Protein AF-A0A7T5UWH1-F1 (afdb_monomer_lite)

Sequence (206 aa):
MSKKQLITIITILVIAIIGLAVVFYLNTFKVVRFDIRHDDITIDVYSGSTNNNQKIGSLDASGELKLQAGDYTVVPSGDKYNNAPISFTVKNTDTTITINPEYSQAYRDAILKAEMDAINKVISDTYPSVINGFDINPGYVYENATWYATTLKQDIGHPTEVSDVYRTVLKKEDGKWVIKAKPALVLSSKDYPQIPVDILRDINRK

Secondary structure (DSSP, 8-state):
--HHHHHHHHHHHHHHHHHHHHHHHHTTEEEEEEEES-TT-EEEEEESSSTTPPEEEEESSSEEEEEESEEEEEEEE-TTB----EEEEE-SS-EEEEE-PPBPHHHHHHHHHHHHHHHHHHHHHH-GGGTTTEEE---EEETTTTEEEEEEEE--SSTTS---EEEEEEEEETTEEEEEEEEESS--TTT-TTS-HHHHHHHTT-

pLDDT: mean 90.79, std 8.74, range [51.91, 98.25]

Structure (mmCIF, N/CA/C/O backbone):
data_AF-A0A7T5UWH1-F1
#
_entry.id   AF-A0A7T5UWH1-F1
#
loop_
_atom_site.group_PDB
_atom_site.id
_atom_site.type_symbol
_atom_site.label_atom_id
_atom_site.label_alt_id
_atom_site.label_comp_id
_atom_site.label_asym_id
_atom_site.label_entity_id
_atom_site.label_seq_id
_atom_site.pdbx_PDB_ins_code
_atom_site.Cartn_x
_atom_site.Cartn_y
_atom_site.Cartn_z
_atom_site.occupancy
_atom_site.B_iso_or_equiv
_atom_site.auth_seq_id
_atom_site.auth_comp_id
_atom_site.auth_asym_id
_atom_site.auth_atom_id
_atom_site.pdbx_PDB_model_num
ATOM 1 N N . MET A 1 1 ? -51.656 11.114 51.635 1.00 64.50 1 MET A N 1
ATOM 2 C CA . MET A 1 1 ? -50.541 10.249 51.191 1.00 64.50 1 MET A CA 1
ATOM 3 C C . MET A 1 1 ? -49.648 9.959 52.389 1.00 64.50 1 MET A C 1
ATOM 5 O O . MET A 1 1 ? -49.279 10.896 53.087 1.00 64.50 1 MET A O 1
ATOM 9 N N . SER A 1 2 ? -49.388 8.690 52.707 1.00 88.62 2 SER A N 1
ATOM 10 C CA . SER A 1 2 ? -48.623 8.331 53.911 1.00 88.62 2 SER A CA 1
ATOM 11 C C . SER A 1 2 ? -47.114 8.484 53.684 1.00 88.62 2 SER A C 1
ATOM 13 O O . SER A 1 2 ? -46.635 8.343 52.560 1.00 88.62 2 SER A O 1
ATOM 15 N N . LYS A 1 3 ? -46.336 8.721 54.752 1.00 82.50 3 LYS A N 1
ATOM 16 C CA . LYS A 1 3 ? -44.861 8.777 54.669 1.00 82.50 3 LYS A CA 1
ATOM 17 C C . LYS A 1 3 ? -44.270 7.527 53.999 1.00 82.50 3 LYS A C 1
ATOM 19 O O . LYS A 1 3 ? -43.310 7.635 53.250 1.00 82.50 3 LYS A O 1
ATOM 24 N N . LYS A 1 4 ? -44.888 6.357 54.208 1.00 83.62 4 LYS A N 1
ATOM 25 C CA . LYS A 1 4 ? -44.494 5.096 53.563 1.00 83.62 4 LYS A CA 1
ATOM 26 C C . LYS A 1 4 ? -44.725 5.128 52.047 1.00 83.62 4 LYS A C 1
ATOM 28 O O . LYS A 1 4 ? -43.823 4.773 51.305 1.00 83.62 4 LYS A O 1
ATOM 33 N N . GLN A 1 5 ? -45.878 5.627 51.590 1.00 84.06 5 GLN A N 1
ATOM 34 C CA . GLN A 1 5 ? -46.173 5.791 50.157 1.00 84.06 5 GLN A CA 1
ATOM 35 C C . GLN A 1 5 ? -45.217 6.782 49.476 1.00 84.06 5 GLN A C 1
ATOM 37 O O . GLN A 1 5 ? -44.789 6.539 48.352 1.00 84.06 5 GLN A O 1
ATOM 42 N N . LEU A 1 6 ? -44.850 7.871 50.162 1.00 88.25 6 LEU A N 1
ATOM 43 C CA . LEU A 1 6 ? -43.879 8.849 49.659 1.00 88.25 6 LEU A CA 1
ATOM 44 C C . LEU A 1 6 ? -42.490 8.223 49.467 1.00 88.25 6 LEU A C 1
ATOM 46 O O . LEU A 1 6 ? -41.891 8.395 48.411 1.00 88.25 6 LEU A O 1
ATOM 50 N N . ILE A 1 7 ? -42.007 7.458 50.452 1.00 90.06 7 ILE A N 1
ATOM 51 C CA . ILE A 1 7 ? -40.708 6.773 50.371 1.00 90.06 7 ILE A CA 1
ATOM 52 C C . ILE A 1 7 ? -40.703 5.766 49.217 1.00 90.06 7 ILE A C 1
ATOM 54 O O . ILE A 1 7 ? -39.784 5.791 48.406 1.00 90.06 7 ILE A O 1
ATOM 58 N N . THR A 1 8 ? -41.747 4.940 49.084 1.00 91.06 8 THR A N 1
ATOM 59 C CA . THR A 1 8 ? -41.843 3.957 47.993 1.00 91.06 8 THR A CA 1
ATOM 60 C C . THR A 1 8 ? -41.808 4.617 46.614 1.00 91.06 8 THR A C 1
ATOM 62 O O . THR A 1 8 ? -41.087 4.148 45.737 1.00 91.06 8 THR A O 1
ATOM 65 N N . ILE A 1 9 ? -42.536 5.723 46.423 1.00 91.88 9 ILE A N 1
ATOM 66 C CA . ILE A 1 9 ? -42.537 6.455 45.148 1.00 91.88 9 ILE A CA 1
ATOM 67 C C . ILE A 1 9 ? -41.147 7.016 44.844 1.00 91.88 9 ILE A C 1
ATOM 69 O O . ILE A 1 9 ? -40.663 6.831 43.732 1.00 91.88 9 ILE A O 1
ATOM 73 N N . ILE A 1 10 ? -40.479 7.638 45.823 1.00 91.94 10 ILE A N 1
ATOM 74 C CA . ILE A 1 10 ? -39.123 8.180 45.642 1.00 91.94 10 ILE A CA 1
ATOM 75 C C . ILE A 1 10 ? -38.139 7.067 45.265 1.00 91.94 10 ILE A C 1
ATOM 77 O O . ILE A 1 10 ? -37.360 7.235 44.330 1.00 91.94 10 ILE A O 1
ATOM 81 N N . THR A 1 11 ? -38.195 5.914 45.937 1.00 92.81 11 THR A N 1
ATOM 82 C CA . THR A 1 11 ? -37.324 4.772 45.625 1.00 92.81 11 THR A CA 1
ATOM 83 C C . THR A 1 11 ? -37.530 4.274 44.195 1.00 92.81 11 THR A C 1
ATOM 85 O O . THR A 1 11 ? -36.552 4.075 43.477 1.00 92.81 11 THR A O 1
ATOM 88 N N . ILE A 1 12 ? -38.783 4.125 43.750 1.00 94.62 12 ILE A N 1
ATOM 89 C CA . ILE A 1 12 ? -39.095 3.721 42.369 1.00 94.62 12 ILE A CA 1
ATOM 90 C C . ILE A 1 12 ? -38.554 4.750 41.369 1.00 94.62 12 ILE A C 1
ATOM 92 O O . ILE A 1 12 ? -37.977 4.374 40.351 1.00 94.62 12 ILE A O 1
ATOM 96 N N . LEU A 1 13 ? -38.695 6.041 41.671 1.00 94.81 13 LEU A N 1
ATOM 97 C CA . LEU A 1 13 ? -38.255 7.128 40.798 1.00 94.81 13 LEU A CA 1
ATOM 98 C C . LEU A 1 13 ? -36.727 7.151 40.645 1.00 94.81 13 LEU A C 1
ATOM 100 O O . LEU A 1 13 ? -36.226 7.288 39.532 1.00 94.81 13 LEU A O 1
ATOM 104 N N . VAL A 1 14 ? -35.982 6.931 41.733 1.00 95.25 14 VAL A N 1
ATOM 105 C CA . VAL A 1 14 ? -34.514 6.813 41.696 1.00 95.25 14 VAL A CA 1
ATOM 106 C C . VAL A 1 14 ? -34.080 5.604 40.865 1.00 95.25 14 VAL A C 1
ATOM 108 O O . VAL A 1 14 ? -33.206 5.736 40.010 1.00 95.25 14 VAL A O 1
ATOM 111 N N . ILE A 1 15 ? -34.717 4.444 41.057 1.00 94.75 15 ILE A N 1
ATOM 112 C CA . ILE A 1 15 ? -34.420 3.235 40.271 1.00 94.75 15 ILE A CA 1
ATOM 113 C C . ILE A 1 15 ? -34.707 3.475 38.782 1.00 94.75 15 ILE A C 1
ATOM 115 O O . ILE A 1 15 ? -33.895 3.103 37.937 1.00 94.75 15 ILE A O 1
ATOM 119 N N . ALA A 1 16 ? -35.819 4.138 38.453 1.00 93.69 16 ALA A N 1
ATOM 120 C CA . ALA A 1 16 ? -36.171 4.467 37.075 1.00 93.69 16 ALA A CA 1
ATOM 121 C C . ALA A 1 16 ? -35.150 5.415 36.424 1.00 93.69 16 ALA A C 1
ATOM 123 O O . ALA A 1 16 ? -34.754 5.181 35.284 1.00 93.69 16 ALA A O 1
ATOM 124 N N . ILE A 1 17 ? -34.677 6.440 37.145 1.00 94.75 17 ILE A N 1
ATOM 125 C CA . ILE A 1 17 ? -33.646 7.370 36.654 1.00 94.75 17 ILE A CA 1
ATOM 126 C C . ILE A 1 17 ? -32.328 6.636 36.393 1.00 94.75 17 ILE A C 1
ATOM 128 O O . ILE A 1 17 ? -31.723 6.831 35.340 1.00 94.75 17 ILE A O 1
ATOM 132 N N . ILE A 1 18 ? -31.896 5.771 37.316 1.00 93.44 18 ILE A N 1
ATOM 133 C CA . ILE A 1 18 ? -30.677 4.969 37.141 1.00 93.44 18 ILE A CA 1
ATOM 134 C C . ILE A 1 18 ? -30.829 4.039 35.932 1.00 93.44 18 ILE A C 1
ATOM 136 O O . ILE A 1 18 ? -29.931 3.976 35.095 1.00 93.44 18 ILE A O 1
ATOM 140 N N . GLY A 1 19 ? -31.977 3.371 35.792 1.00 91.38 19 GLY A N 1
ATOM 141 C CA . GLY A 1 19 ? -32.272 2.517 34.640 1.00 91.38 19 GLY A CA 1
ATOM 142 C C . GLY A 1 19 ? -32.212 3.280 33.314 1.00 91.38 19 GLY A C 1
ATOM 143 O O . GLY A 1 19 ? -31.547 2.836 32.380 1.00 91.38 19 GLY A O 1
ATOM 144 N N . LEU A 1 20 ? -32.831 4.462 33.249 1.00 91.88 20 LEU A N 1
ATOM 145 C CA . LEU A 1 20 ? -32.761 5.355 32.089 1.00 91.88 20 LEU A CA 1
ATOM 146 C C . LEU A 1 20 ? -31.319 5.773 31.779 1.00 91.88 20 LEU A C 1
ATOM 148 O O . LEU A 1 20 ? -30.902 5.679 30.627 1.00 91.88 20 LEU A O 1
ATOM 152 N N . ALA A 1 21 ? -30.541 6.179 32.785 1.00 87.81 21 ALA A N 1
ATOM 153 C CA . ALA A 1 21 ? -29.144 6.570 32.606 1.00 87.81 21 ALA A CA 1
ATOM 154 C C . ALA A 1 21 ? -28.285 5.422 32.051 1.00 87.81 21 ALA A C 1
ATOM 156 O O . ALA A 1 21 ? -27.489 5.639 31.139 1.00 87.81 21 ALA A O 1
ATOM 157 N N . VAL A 1 22 ? -28.489 4.194 32.540 1.00 88.69 22 VAL A N 1
ATOM 158 C CA . VAL A 1 22 ? -27.807 2.997 32.024 1.00 88.69 22 VAL A CA 1
ATOM 159 C C . VAL A 1 22 ? -28.195 2.728 30.570 1.00 88.69 22 VAL A C 1
ATOM 161 O O . VAL A 1 22 ? -27.317 2.476 29.749 1.00 88.69 22 VAL A O 1
ATOM 164 N N . VAL A 1 23 ? -29.480 2.830 30.214 1.00 84.88 23 VAL A N 1
ATOM 165 C CA . VAL A 1 23 ? -29.938 2.646 28.824 1.00 84.88 23 VAL A CA 1
ATOM 166 C C . VAL A 1 23 ? -29.330 3.699 27.897 1.00 84.88 23 VAL A C 1
ATOM 168 O O . VAL A 1 23 ? -28.826 3.352 26.828 1.00 84.88 23 VAL A O 1
ATOM 171 N N . PHE A 1 24 ? -29.318 4.971 28.308 1.00 82.31 24 PHE A N 1
ATOM 172 C CA . PHE A 1 24 ? -28.677 6.039 27.539 1.00 82.31 24 PHE A CA 1
ATOM 173 C C . PHE A 1 24 ? -27.179 5.791 27.366 1.00 82.31 24 PHE A C 1
ATOM 175 O O . PHE A 1 24 ? -26.679 5.915 26.249 1.00 82.31 24 PHE A O 1
ATOM 182 N N . TYR A 1 25 ? -26.482 5.386 28.432 1.00 80.94 25 TYR A N 1
ATOM 183 C CA . TYR A 1 25 ? -25.059 5.059 28.381 1.00 80.94 25 TYR A CA 1
ATOM 184 C C . TYR A 1 25 ? -24.774 3.893 27.429 1.00 80.94 25 TYR A C 1
ATOM 186 O O . TYR A 1 25 ? -23.915 4.011 26.558 1.00 80.94 25 TYR A O 1
ATOM 194 N N . LEU A 1 26 ? -25.527 2.794 27.513 1.00 78.75 26 LEU A N 1
ATOM 195 C CA . LEU A 1 26 ? -25.354 1.649 26.614 1.00 78.75 26 LEU A CA 1
ATOM 196 C C . LEU A 1 26 ? -25.647 2.006 25.150 1.00 78.75 26 LEU A C 1
ATOM 198 O O . LEU A 1 26 ? -24.969 1.506 24.256 1.00 78.75 26 LEU A O 1
ATOM 202 N N . ASN A 1 27 ? -26.588 2.919 24.895 1.00 79.00 27 ASN A N 1
ATOM 203 C CA . ASN A 1 27 ? -26.894 3.390 23.543 1.00 79.00 27 ASN A CA 1
ATOM 204 C C . ASN A 1 27 ? -25.783 4.270 22.927 1.00 79.00 27 ASN A C 1
ATOM 206 O O . ASN A 1 27 ? -25.829 4.557 21.729 1.00 79.00 27 ASN A O 1
ATOM 210 N N . THR A 1 28 ? -24.779 4.693 23.705 1.00 82.06 28 THR A N 1
ATOM 211 C CA . THR A 1 28 ? -23.611 5.417 23.165 1.00 82.06 28 THR A CA 1
ATOM 212 C C . THR A 1 28 ? -22.628 4.511 22.430 1.00 82.06 28 THR A C 1
ATOM 214 O O . THR A 1 28 ? -21.885 4.999 21.582 1.00 82.06 28 THR A O 1
ATOM 217 N N . PHE A 1 29 ? -22.642 3.205 22.709 1.00 88.31 29 PHE A N 1
ATOM 218 C CA . PHE A 1 29 ? -21.761 2.241 22.060 1.00 88.31 29 PHE A CA 1
ATOM 219 C C . PHE A 1 29 ? -22.348 1.792 20.722 1.00 88.31 29 PHE A C 1
ATOM 221 O O . PHE A 1 29 ? -23.528 1.445 20.630 1.00 88.31 29 PHE A O 1
ATOM 228 N N . LYS A 1 30 ? -21.509 1.778 19.689 1.00 91.81 30 LYS A N 1
ATOM 229 C CA . LYS A 1 30 ? -21.832 1.322 18.336 1.00 91.81 30 LYS A CA 1
ATOM 230 C C . LYS A 1 30 ? -20.893 0.210 17.922 1.00 91.81 30 LYS A C 1
ATOM 232 O O . LYS A 1 30 ? -19.748 0.151 18.377 1.00 91.81 30 LYS A O 1
ATOM 237 N N . VAL A 1 31 ? -21.403 -0.689 17.089 1.00 93.94 31 VAL A N 1
ATOM 238 C CA . VAL A 1 31 ? -20.598 -1.775 16.543 1.00 93.94 31 VAL A CA 1
ATOM 239 C C . VAL A 1 31 ? -19.746 -1.203 15.420 1.00 93.94 31 VAL A C 1
ATOM 241 O O . VAL A 1 31 ? -20.252 -0.649 14.443 1.00 93.94 31 VAL A O 1
ATOM 244 N N . VAL A 1 32 ? -18.435 -1.332 15.574 1.00 96.31 32 VAL A N 1
ATOM 245 C CA . VAL A 1 32 ? -17.455 -0.972 14.557 1.00 96.31 32 VAL A CA 1
ATOM 246 C C . VAL A 1 32 ? -16.865 -2.257 14.017 1.00 96.31 32 VAL A C 1
ATOM 248 O O . VAL A 1 32 ? -16.196 -2.991 14.743 1.00 96.31 32 VAL A O 1
ATOM 251 N N . ARG A 1 33 ? -17.144 -2.529 12.744 1.00 97.06 33 ARG A N 1
ATOM 252 C CA . ARG A 1 33 ? -16.597 -3.670 12.014 1.00 97.06 33 ARG A CA 1
ATOM 253 C C . ARG A 1 33 ? -15.270 -3.274 11.391 1.00 97.06 33 ARG A C 1
ATOM 255 O O . ARG A 1 33 ? -15.207 -2.276 10.678 1.00 97.06 33 ARG A O 1
ATOM 262 N N . PHE A 1 34 ? -14.238 -4.062 11.633 1.00 97.06 34 PHE A N 1
ATOM 263 C CA . PHE A 1 34 ? -12.934 -3.916 11.007 1.00 97.06 34 PHE A CA 1
ATOM 264 C C . PHE A 1 34 ? -12.798 -4.979 9.923 1.00 97.06 34 PHE A C 1
ATOM 266 O O . PHE A 1 34 ? -12.803 -6.173 10.216 1.00 97.06 34 PHE A O 1
ATOM 273 N N . ASP A 1 35 ? -12.710 -4.524 8.677 1.00 96.19 35 ASP A N 1
ATOM 274 C CA . ASP A 1 35 ? -12.459 -5.345 7.492 1.00 96.19 35 ASP A CA 1
ATOM 275 C C . ASP A 1 35 ? -10.960 -5.280 7.176 1.00 96.19 35 ASP A C 1
ATOM 277 O O . ASP A 1 35 ? -10.489 -4.352 6.512 1.00 96.19 35 ASP A O 1
ATOM 281 N N . ILE A 1 36 ? -10.203 -6.219 7.743 1.00 95.12 36 ILE A N 1
ATOM 282 C CA . ILE A 1 36 ? -8.752 -6.331 7.583 1.00 95.12 36 ILE A CA 1
ATOM 283 C C . ILE A 1 36 ? -8.470 -7.121 6.305 1.00 95.12 36 ILE A C 1
ATOM 285 O O . ILE A 1 36 ? -8.822 -8.296 6.195 1.00 95.12 36 ILE A O 1
ATOM 289 N N . ARG A 1 37 ? -7.836 -6.462 5.330 1.00 92.75 37 ARG A N 1
ATOM 290 C CA . ARG A 1 37 ? -7.626 -7.004 3.976 1.00 92.75 37 ARG A CA 1
ATOM 291 C C . ARG A 1 37 ? -6.440 -7.953 3.839 1.00 92.75 37 ARG A C 1
ATOM 293 O O . ARG A 1 37 ? -6.282 -8.566 2.786 1.00 92.75 37 ARG A O 1
ATOM 300 N N . HIS A 1 38 ? -5.647 -8.086 4.891 1.00 89.38 38 HIS A N 1
ATOM 301 C CA . HIS A 1 38 ? -4.460 -8.926 4.942 1.00 89.38 38 HIS A CA 1
ATOM 302 C C . HIS A 1 38 ? -4.542 -9.852 6.154 1.00 89.38 38 HIS A C 1
ATOM 304 O O . HIS A 1 38 ? -4.955 -9.428 7.231 1.00 89.38 38 HIS A O 1
ATOM 310 N N . ASP A 1 39 ? -4.169 -11.111 5.964 1.00 89.38 39 ASP A N 1
ATOM 311 C CA . ASP A 1 39 ? -4.206 -12.167 6.979 1.00 89.38 39 ASP A CA 1
ATOM 312 C C . ASP A 1 39 ? -2.997 -12.142 7.927 1.00 89.38 39 ASP A C 1
ATOM 314 O O . ASP A 1 39 ? -3.032 -12.744 8.995 1.00 89.38 39 ASP A O 1
ATOM 318 N N . ASP A 1 40 ? -1.938 -11.423 7.557 1.00 92.06 40 ASP A N 1
ATOM 319 C CA . ASP A 1 40 ? -0.685 -11.302 8.299 1.00 92.06 40 ASP A CA 1
ATOM 320 C C . ASP A 1 40 ? -0.521 -9.947 9.010 1.00 92.06 40 ASP A C 1
ATOM 322 O O . ASP A 1 40 ? 0.601 -9.492 9.251 1.00 92.06 40 ASP A O 1
ATOM 326 N N . ILE A 1 41 ? -1.639 -9.295 9.353 1.00 93.75 41 ILE A N 1
ATOM 327 C CA . ILE A 1 41 ? -1.661 -7.997 10.037 1.00 93.75 41 ILE A CA 1
ATOM 328 C C . ILE A 1 41 ? -2.441 -8.083 11.341 1.00 93.75 41 ILE A C 1
ATOM 330 O O . ILE A 1 41 ? -3.588 -8.512 11.375 1.00 93.75 41 ILE A O 1
ATOM 334 N N . THR A 1 42 ? -1.840 -7.553 12.404 1.00 95.31 42 THR A N 1
ATOM 335 C CA . THR A 1 42 ? -2.552 -7.202 13.636 1.00 95.31 42 THR A CA 1
ATOM 336 C C . THR A 1 42 ? -2.853 -5.711 13.644 1.00 95.31 42 THR A C 1
ATOM 338 O O . THR A 1 42 ? -2.032 -4.906 13.206 1.00 95.31 42 THR A O 1
ATOM 341 N N . ILE A 1 43 ? -4.002 -5.316 14.178 1.00 96.19 43 ILE A N 1
ATOM 342 C CA . ILE A 1 43 ? -4.343 -3.912 14.389 1.00 96.19 43 ILE A CA 1
ATOM 343 C C . ILE A 1 43 ? -4.488 -3.602 15.873 1.00 96.19 43 ILE A C 1
ATOM 345 O O . ILE A 1 43 ? -5.085 -4.373 16.622 1.00 96.19 43 ILE A O 1
ATOM 349 N N . ASP A 1 44 ? -3.996 -2.435 16.274 1.00 95.75 44 ASP A N 1
ATOM 350 C CA . ASP A 1 44 ? -4.236 -1.853 17.590 1.00 95.75 44 ASP A CA 1
ATOM 351 C C . ASP A 1 44 ? -5.138 -0.624 17.458 1.00 95.75 44 ASP A C 1
ATOM 353 O O . ASP A 1 44 ? -4.880 0.270 16.650 1.00 95.75 44 ASP A O 1
ATOM 357 N N . VAL A 1 45 ? -6.207 -0.570 18.257 1.00 95.50 45 VAL A N 1
ATOM 358 C CA . VAL A 1 45 ? -7.187 0.525 18.242 1.00 95.50 45 VAL A CA 1
ATOM 359 C C . VAL A 1 45 ? -6.985 1.411 19.464 1.00 95.50 45 VAL A C 1
ATOM 361 O O . VAL A 1 45 ? -6.977 0.924 20.595 1.00 95.50 45 VAL A O 1
ATOM 364 N N . TYR A 1 46 ? -6.878 2.718 19.243 1.00 94.38 46 TYR A N 1
ATOM 365 C CA . TYR A 1 46 ? -6.647 3.729 20.273 1.00 94.38 46 TYR A CA 1
ATOM 366 C C . TYR A 1 46 ? -7.758 4.784 20.269 1.00 94.38 46 TYR A C 1
ATOM 368 O O . TYR A 1 46 ? -8.234 5.180 19.204 1.00 94.38 46 TYR A O 1
ATOM 376 N N . SER A 1 47 ? -8.160 5.268 21.447 1.00 92.00 47 SER A N 1
ATOM 377 C CA . SER A 1 47 ? -9.143 6.356 21.575 1.00 92.00 47 SER A CA 1
ATOM 378 C C . SER A 1 47 ? -8.509 7.724 21.352 1.00 92.00 47 SER A C 1
ATOM 380 O O . SER A 1 47 ? -7.655 8.110 22.141 1.00 92.00 47 SER A O 1
ATOM 382 N N . GLY A 1 48 ? -8.977 8.488 20.369 1.00 81.50 48 GLY A N 1
ATOM 383 C CA . GLY A 1 48 ? -8.479 9.814 19.991 1.00 81.50 48 GLY A CA 1
ATOM 384 C C . GLY A 1 48 ? -7.626 9.801 18.714 1.00 81.50 48 GLY A C 1
ATOM 385 O O . GLY A 1 48 ? -7.425 8.763 18.081 1.00 81.50 48 GLY A O 1
ATOM 386 N N . SER A 1 49 ? -7.051 10.960 18.371 1.00 61.41 49 SER A N 1
ATOM 387 C CA . SER A 1 49 ? -6.330 11.177 17.102 1.00 61.41 49 SER A CA 1
ATOM 388 C C . SER A 1 49 ? -4.788 11.267 17.200 1.00 61.41 49 SER A C 1
ATOM 390 O O . SER A 1 49 ? -4.147 11.498 16.177 1.00 61.41 49 SER A O 1
ATOM 392 N N . THR A 1 50 ? -4.163 11.148 18.384 1.00 52.91 50 THR A N 1
ATOM 393 C CA . THR A 1 50 ? -2.718 11.413 18.593 1.00 52.91 50 THR A CA 1
ATOM 394 C C . THR A 1 50 ? -2.017 10.428 19.550 1.00 52.91 50 THR A C 1
ATOM 396 O O . THR A 1 50 ? -2.641 9.644 20.249 1.00 52.91 50 THR A O 1
ATOM 399 N N . ASN A 1 51 ? -0.679 10.460 19.586 1.00 51.91 51 ASN A N 1
ATOM 400 C CA . ASN A 1 51 ? 0.219 9.441 20.166 1.00 51.91 51 ASN A CA 1
ATOM 401 C C . ASN A 1 51 ? 0.128 9.172 21.690 1.00 51.91 51 ASN A C 1
ATOM 403 O O . ASN A 1 51 ? 0.924 8.388 22.196 1.00 51.91 51 ASN A O 1
ATOM 407 N N . ASN A 1 52 ? -0.797 9.792 22.432 1.00 58.62 52 ASN A N 1
ATOM 408 C CA . ASN A 1 52 ? -0.910 9.651 23.896 1.00 58.62 52 ASN A CA 1
ATOM 409 C C . ASN A 1 52 ? -2.238 9.011 24.342 1.00 58.62 52 ASN A C 1
ATOM 411 O O . ASN A 1 52 ? -2.763 9.285 25.420 1.00 58.62 52 ASN A O 1
ATOM 415 N N . ASN A 1 53 ? -2.793 8.178 23.469 1.00 76.81 53 ASN A N 1
ATOM 416 C CA . ASN A 1 53 ? -4.139 7.645 23.578 1.00 76.81 53 ASN A CA 1
ATOM 417 C C . ASN A 1 53 ? -4.195 6.288 24.281 1.00 76.81 53 ASN A C 1
ATOM 419 O O . ASN A 1 53 ? -3.285 5.466 24.174 1.00 76.81 53 ASN A O 1
ATOM 423 N N . GLN A 1 54 ? -5.312 6.022 24.959 1.00 87.00 54 GLN A N 1
ATOM 424 C CA . GLN A 1 54 ? -5.569 4.726 25.575 1.00 87.00 54 GLN A CA 1
ATOM 425 C C . GLN A 1 54 ? -5.816 3.665 24.495 1.00 87.00 54 GLN A C 1
ATOM 427 O O . GLN A 1 54 ? -6.671 3.838 23.623 1.00 87.00 54 GLN A O 1
ATOM 432 N N . LYS A 1 55 ? -5.088 2.546 24.576 1.00 93.00 55 LYS A N 1
ATOM 433 C CA . LYS A 1 55 ? -5.359 1.352 23.769 1.00 93.00 55 LYS A CA 1
ATOM 434 C C . LYS A 1 55 ? -6.688 0.735 24.210 1.00 93.00 55 LYS A C 1
ATOM 436 O O . LYS A 1 55 ? -6.866 0.409 25.382 1.00 93.00 55 LYS A O 1
ATOM 441 N N . ILE A 1 56 ? -7.608 0.594 23.264 1.00 93.25 56 ILE A N 1
ATOM 442 C CA . ILE A 1 56 ? -8.965 0.077 23.470 1.00 93.25 56 ILE A CA 1
ATOM 443 C C . ILE A 1 56 ? -9.031 -1.421 23.197 1.00 93.25 56 ILE A C 1
ATOM 445 O O . ILE A 1 56 ? -9.735 -2.145 23.896 1.00 93.25 56 ILE A O 1
ATOM 449 N N . GLY A 1 57 ? -8.281 -1.897 22.206 1.00 93.44 57 GLY A N 1
ATOM 450 C CA . GLY A 1 57 ? -8.247 -3.311 21.860 1.00 93.44 57 GLY A CA 1
ATOM 451 C C . GLY A 1 57 ? -7.261 -3.617 20.744 1.00 93.44 57 GLY A C 1
ATOM 452 O O . GLY A 1 57 ? -6.643 -2.712 20.180 1.00 93.44 57 GLY A O 1
ATOM 453 N N . SER A 1 58 ? -7.149 -4.906 20.447 1.00 95.69 58 SER A N 1
ATOM 454 C CA . SER A 1 58 ? -6.382 -5.444 19.327 1.00 95.69 58 SER A CA 1
ATOM 455 C C . SER A 1 58 ? -7.225 -6.459 18.573 1.00 95.69 58 SER A C 1
ATOM 457 O O . SER A 1 58 ? -8.035 -7.154 19.188 1.00 95.69 58 SER A O 1
ATOM 459 N N . LEU A 1 59 ? -7.015 -6.552 17.264 1.00 96.00 59 LEU A N 1
ATOM 460 C CA . LEU A 1 59 ? -7.599 -7.584 16.411 1.00 96.00 59 LEU A CA 1
ATOM 461 C C . LEU A 1 59 ? -6.503 -8.144 15.498 1.00 96.00 59 LEU A C 1
ATOM 463 O O . LEU A 1 59 ? -5.776 -7.379 14.870 1.00 96.00 59 LEU A O 1
ATOM 467 N N . ASP A 1 60 ? -6.383 -9.464 15.440 1.00 94.25 60 ASP A N 1
ATOM 468 C CA . ASP A 1 60 ? -5.476 -10.217 14.560 1.00 94.25 60 ASP A CA 1
ATOM 469 C C . ASP A 1 60 ? -6.161 -10.689 13.265 1.00 94.25 60 ASP A C 1
ATOM 471 O O . ASP A 1 60 ? -5.513 -11.199 12.357 1.00 94.25 60 ASP A O 1
ATOM 475 N N . ALA A 1 61 ? -7.476 -10.501 13.170 1.00 94.19 61 ALA A N 1
ATOM 476 C CA . ALA A 1 61 ? -8.292 -10.775 11.999 1.00 94.19 61 ALA A CA 1
ATOM 477 C C . ALA A 1 61 ? -9.488 -9.814 11.945 1.00 94.19 61 ALA A C 1
ATOM 479 O O . ALA A 1 61 ? -9.777 -9.088 12.901 1.00 94.19 61 ALA A O 1
ATOM 480 N N . SER A 1 62 ? -10.202 -9.811 10.816 1.00 95.88 62 SER A N 1
ATOM 481 C CA . SER A 1 62 ? -11.452 -9.055 10.687 1.00 95.88 62 SER A CA 1
ATOM 482 C C . SER A 1 62 ? -12.413 -9.383 11.830 1.00 95.88 62 SER A C 1
ATOM 484 O O . SER A 1 62 ? -12.619 -10.547 12.175 1.00 95.88 62 SER A O 1
ATOM 486 N N . GLY A 1 63 ? -13.015 -8.353 12.417 1.00 95.69 63 GLY A N 1
ATOM 487 C CA . GLY A 1 63 ? -13.771 -8.500 13.654 1.00 95.69 63 GLY A CA 1
ATOM 488 C C . GLY A 1 63 ? -14.552 -7.252 14.029 1.00 95.69 63 GLY A C 1
ATOM 489 O O . GLY A 1 63 ? -14.666 -6.306 13.251 1.00 95.69 63 GLY A O 1
ATOM 490 N N . GLU A 1 64 ? -15.113 -7.251 15.234 1.00 96.44 64 GLU A N 1
ATOM 491 C CA . GLU A 1 64 ? -15.968 -6.168 15.712 1.00 96.44 64 GLU A CA 1
ATOM 492 C C . GLU A 1 64 ? -15.517 -5.672 17.086 1.00 96.44 64 GLU A C 1
ATOM 494 O O . GLU A 1 64 ? -15.200 -6.468 17.970 1.00 96.44 64 GLU A O 1
ATOM 499 N N . LEU A 1 65 ? -15.561 -4.354 17.292 1.00 95.00 65 LEU A N 1
ATOM 500 C CA . LEU A 1 65 ? -15.444 -3.737 18.614 1.00 95.00 65 LEU A CA 1
ATOM 501 C C . LEU A 1 65 ? -16.651 -2.840 18.881 1.00 95.00 65 LEU A C 1
ATOM 503 O O . LEU A 1 65 ? -17.199 -2.214 17.975 1.00 95.00 65 LEU A O 1
ATOM 507 N N . LYS A 1 66 ? -17.050 -2.745 20.151 1.00 93.81 66 LYS A N 1
ATOM 508 C CA . LYS A 1 66 ? -18.057 -1.778 20.598 1.00 93.81 66 LYS A CA 1
ATOM 509 C C . LYS A 1 66 ? -17.363 -0.506 21.053 1.00 93.81 66 LYS A C 1
ATOM 511 O O . LYS A 1 66 ? -16.722 -0.502 22.100 1.00 93.81 66 LYS A O 1
ATOM 516 N N . LEU A 1 67 ? -17.514 0.561 20.279 1.00 93.19 67 LEU A N 1
ATOM 517 C CA . LEU A 1 67 ? -16.867 1.848 20.523 1.00 93.19 67 LEU A CA 1
ATOM 518 C C . LEU A 1 67 ? -17.918 2.932 20.757 1.00 93.19 67 LEU A C 1
ATOM 520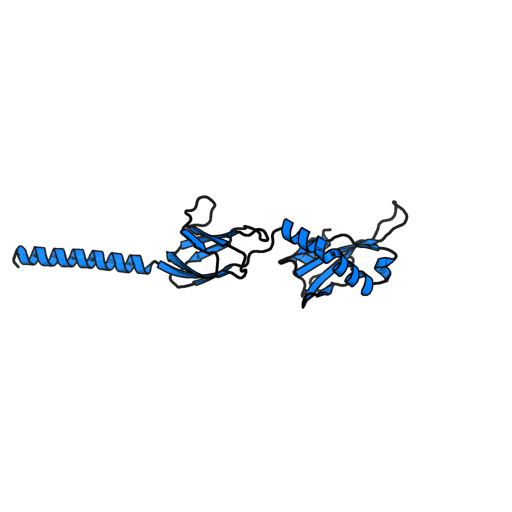 O O . LEU A 1 67 ? -18.987 2.908 20.151 1.00 93.19 67 LEU A O 1
ATOM 524 N N . GLN A 1 68 ? -17.627 3.881 21.643 1.00 90.56 68 GLN A N 1
ATOM 525 C CA . GLN A 1 68 ? -18.468 5.069 21.795 1.00 90.56 68 GLN A CA 1
ATOM 526 C C . GLN A 1 68 ? -18.281 6.008 20.605 1.00 90.56 68 GLN A C 1
ATOM 528 O O . GLN A 1 68 ? -17.234 5.977 19.958 1.00 90.56 68 GLN A O 1
ATOM 533 N N . ALA A 1 69 ? -19.259 6.875 20.344 1.00 89.69 69 ALA A N 1
ATOM 534 C CA . ALA A 1 69 ? -19.082 7.950 19.374 1.00 89.69 69 ALA A CA 1
ATOM 535 C C . ALA A 1 69 ? -17.867 8.824 19.740 1.00 89.69 69 ALA A C 1
ATOM 537 O O . ALA A 1 69 ? -17.715 9.232 20.892 1.00 89.69 69 ALA A O 1
ATOM 538 N N . GLY A 1 70 ? -17.004 9.099 18.765 1.00 90.94 70 GLY A N 1
ATOM 539 C CA . GLY A 1 70 ? -15.747 9.812 18.982 1.00 90.94 70 GLY A CA 1
ATOM 540 C C . GLY A 1 70 ? -14.700 9.505 17.919 1.00 90.94 70 GLY A C 1
ATOM 541 O O . GLY A 1 70 ? -14.938 8.713 17.006 1.00 90.94 70 GLY A O 1
ATOM 542 N N . ASP A 1 71 ? -13.541 10.140 18.049 1.00 93.00 71 ASP A N 1
ATOM 543 C CA . ASP A 1 71 ? -12.402 9.940 17.157 1.00 93.00 71 ASP A CA 1
ATOM 544 C C . ASP A 1 71 ? -11.496 8.828 17.672 1.00 93.00 71 ASP A C 1
ATOM 546 O O . ASP A 1 71 ? -11.263 8.700 18.874 1.00 93.00 71 ASP A O 1
ATOM 550 N N . TYR A 1 72 ? -10.974 8.032 16.750 1.00 94.12 72 TYR A N 1
ATOM 551 C CA . TYR A 1 72 ? -10.127 6.883 17.025 1.00 94.12 72 TYR A CA 1
ATOM 552 C C . TYR A 1 72 ? -9.025 6.780 15.984 1.00 94.12 72 TYR A C 1
ATOM 554 O O . TYR A 1 72 ? -9.091 7.347 14.891 1.00 94.12 72 TYR A O 1
ATOM 562 N N . THR A 1 73 ? -8.012 6.003 16.336 1.00 95.00 73 THR A N 1
ATOM 563 C CA . THR A 1 73 ? -6.894 5.701 15.456 1.00 95.00 73 THR A CA 1
ATOM 564 C C . THR A 1 73 ? -6.632 4.203 15.473 1.00 95.00 73 THR A C 1
ATOM 566 O O . THR A 1 73 ? -6.585 3.594 16.542 1.00 95.00 73 THR A O 1
ATOM 569 N N . VAL A 1 74 ? -6.461 3.614 14.292 1.00 95.06 74 VAL A N 1
ATOM 570 C CA . VAL A 1 74 ? -5.971 2.244 14.121 1.00 95.06 74 VAL A CA 1
ATOM 571 C C . VAL A 1 74 ? -4.506 2.290 13.723 1.00 95.06 74 VAL A C 1
ATOM 573 O O . VAL A 1 74 ? -4.150 3.001 12.787 1.00 95.06 74 VAL A O 1
ATOM 576 N N . VAL A 1 75 ? -3.664 1.520 14.401 1.00 94.88 75 VAL A N 1
ATOM 577 C CA . VAL A 1 75 ? -2.265 1.319 14.016 1.00 94.88 75 VAL A CA 1
ATOM 578 C C . VAL A 1 75 ? -2.108 -0.124 13.535 1.00 94.88 75 VAL A C 1
ATOM 580 O O . VAL A 1 75 ? -2.234 -1.043 14.349 1.00 94.88 75 VAL A O 1
ATOM 583 N N . PRO A 1 76 ? -1.883 -0.350 12.230 1.00 95.19 76 PRO A N 1
ATOM 584 C CA . PRO A 1 76 ? -1.578 -1.674 11.712 1.00 95.19 76 PRO A CA 1
ATOM 585 C C . PRO A 1 76 ? -0.140 -2.074 12.064 1.00 95.19 76 PRO A C 1
ATOM 587 O O . PRO A 1 76 ? 0.763 -1.238 12.115 1.00 95.19 76 PRO A O 1
ATOM 590 N N . SER A 1 77 ? 0.071 -3.366 12.283 1.00 93.38 77 SER A N 1
ATOM 591 C CA . SER A 1 77 ? 1.364 -3.960 12.601 1.00 93.38 77 SER A CA 1
ATOM 592 C C . SER A 1 77 ? 1.546 -5.268 11.837 1.00 93.38 77 SER A C 1
ATOM 594 O O . SER A 1 77 ? 0.692 -6.154 11.884 1.00 93.38 77 SER A O 1
ATOM 596 N N . GLY A 1 78 ? 2.670 -5.376 11.138 1.00 92.50 78 GLY A N 1
ATOM 597 C CA . GLY A 1 78 ? 3.099 -6.560 10.405 1.00 92.50 78 GLY A CA 1
ATOM 598 C C . GLY A 1 78 ? 4.410 -6.270 9.679 1.00 92.50 78 GLY A C 1
ATOM 599 O O . GLY A 1 78 ? 4.637 -5.143 9.239 1.00 92.50 78 GLY A O 1
ATOM 600 N N . ASP A 1 79 ? 5.271 -7.277 9.536 1.00 92.31 79 ASP A N 1
ATOM 601 C CA . ASP A 1 79 ? 6.655 -7.099 9.058 1.00 92.31 79 ASP A CA 1
ATOM 602 C C . ASP A 1 79 ? 6.751 -6.466 7.658 1.00 92.31 79 ASP A C 1
ATOM 604 O O . ASP A 1 79 ? 7.733 -5.807 7.308 1.00 92.31 79 ASP A O 1
ATOM 608 N N . LYS A 1 80 ? 5.715 -6.663 6.840 1.00 94.19 80 LYS A N 1
ATOM 609 C CA . LYS A 1 80 ? 5.658 -6.227 5.440 1.00 94.19 80 LYS A CA 1
ATOM 610 C C . LYS A 1 80 ? 5.065 -4.835 5.254 1.00 94.19 80 LYS A C 1
ATOM 612 O O . LYS A 1 80 ? 5.193 -4.274 4.166 1.00 94.19 80 LYS A O 1
ATOM 617 N N . TYR A 1 81 ? 4.407 -4.279 6.268 1.00 93.56 81 TYR A N 1
ATOM 618 C CA . TYR A 1 81 ? 3.505 -3.140 6.106 1.00 93.56 81 TYR A CA 1
ATOM 619 C C . TYR A 1 81 ? 4.021 -1.886 6.797 1.00 93.56 81 TYR A C 1
ATOM 621 O O . TYR A 1 81 ? 4.805 -1.926 7.743 1.00 93.56 81 TYR A O 1
ATOM 629 N N . ASN A 1 82 ? 3.576 -0.742 6.296 1.00 92.00 82 ASN A N 1
ATOM 630 C CA . ASN A 1 82 ? 3.739 0.527 6.975 1.00 92.00 82 ASN A CA 1
ATOM 631 C C . ASN A 1 82 ? 2.808 0.577 8.198 1.00 92.00 82 ASN A C 1
ATOM 633 O O . ASN A 1 82 ? 1.634 0.224 8.105 1.00 92.00 82 ASN A O 1
ATOM 637 N N . ASN A 1 83 ? 3.317 1.072 9.323 1.00 92.50 83 ASN A N 1
ATOM 638 C CA . ASN A 1 83 ? 2.573 1.248 10.572 1.00 92.50 83 ASN A CA 1
ATOM 639 C C . ASN A 1 83 ? 1.928 2.642 10.692 1.00 92.50 83 ASN A C 1
ATOM 641 O O . ASN A 1 83 ? 1.654 3.115 11.797 1.00 92.50 83 ASN A O 1
ATOM 645 N N . ALA A 1 84 ? 1.711 3.321 9.562 1.00 92.12 84 ALA A N 1
ATOM 646 C CA . ALA A 1 84 ? 1.068 4.625 9.530 1.00 92.12 84 ALA A CA 1
ATOM 647 C C . ALA A 1 84 ? -0.331 4.555 10.178 1.00 92.12 84 ALA A C 1
ATOM 649 O O . ALA A 1 84 ? -1.137 3.702 9.793 1.00 92.12 84 ALA A O 1
ATOM 650 N N . PRO A 1 85 ? -0.644 5.444 11.139 1.00 92.62 85 PRO A N 1
ATOM 651 C CA . PRO A 1 85 ? -1.940 5.426 11.799 1.00 92.62 85 PRO A CA 1
ATOM 652 C C . PRO A 1 85 ? -3.084 5.813 10.851 1.00 92.62 85 PRO A C 1
ATOM 654 O O . PRO A 1 85 ? -2.969 6.758 10.070 1.00 92.62 85 PRO A O 1
ATOM 657 N N . ILE A 1 86 ? -4.213 5.114 10.964 1.00 92.94 86 ILE A N 1
ATOM 658 C CA . ILE A 1 86 ? -5.444 5.349 10.202 1.00 92.94 86 ILE A CA 1
ATOM 659 C C . ILE A 1 86 ? -6.483 5.953 11.147 1.00 92.94 86 ILE A C 1
ATOM 661 O O . ILE A 1 86 ? -7.017 5.267 12.023 1.00 92.94 86 ILE A O 1
ATOM 665 N N . SER A 1 87 ? -6.772 7.242 10.986 1.00 94.00 87 SER A N 1
ATOM 666 C CA . SER A 1 87 ? -7.777 7.938 11.794 1.00 94.00 87 SER A CA 1
ATOM 667 C C . SER A 1 87 ? -9.190 7.688 11.270 1.00 94.00 87 SER A C 1
ATOM 669 O O . SER A 1 87 ? -9.436 7.726 10.064 1.00 94.00 87 SER A O 1
ATOM 671 N N . PHE A 1 88 ? -10.136 7.468 12.181 1.00 93.62 88 PHE A N 1
ATOM 672 C CA . PHE A 1 88 ? -11.552 7.309 11.858 1.00 93.62 88 PHE A CA 1
ATOM 673 C C . PHE A 1 88 ? -12.441 7.870 12.971 1.00 93.62 88 PHE A C 1
ATOM 675 O O . PHE A 1 88 ? -12.040 7.948 14.130 1.00 93.62 88 PHE A O 1
ATOM 682 N N . THR A 1 89 ? -13.676 8.226 12.622 1.00 93.31 89 THR A N 1
ATOM 683 C CA . THR A 1 89 ? -14.664 8.747 13.574 1.00 93.31 89 THR A CA 1
ATOM 684 C C . THR A 1 89 ? -15.848 7.796 13.661 1.00 93.31 89 THR A C 1
ATOM 686 O O . THR A 1 89 ? -16.499 7.487 12.657 1.00 93.31 89 THR A O 1
ATOM 689 N N . VAL A 1 90 ? -16.166 7.364 14.876 1.00 92.31 90 VAL A N 1
ATOM 690 C CA . VAL A 1 90 ? -17.374 6.599 15.187 1.00 92.31 90 VAL A CA 1
ATOM 691 C C . VAL A 1 90 ? -18.522 7.582 15.374 1.00 92.31 90 VAL A C 1
ATOM 693 O O . VAL A 1 90 ? -18.479 8.463 16.232 1.00 92.31 90 VAL A O 1
ATOM 696 N N . LYS A 1 91 ? -19.555 7.445 14.545 1.00 89.31 91 LYS A N 1
ATOM 697 C CA . LYS A 1 91 ? -20.803 8.214 14.651 1.00 89.31 91 LYS A CA 1
ATOM 698 C C . LYS A 1 91 ? -21.821 7.439 15.492 1.00 89.31 91 LYS A C 1
ATOM 700 O O . LYS A 1 91 ? -21.534 6.361 15.988 1.00 89.31 91 LYS A O 1
ATOM 705 N N . ASN A 1 92 ? -23.045 7.949 15.610 1.00 85.19 92 ASN A N 1
ATOM 706 C CA . ASN A 1 92 ? -24.137 7.281 16.336 1.00 85.19 92 ASN A CA 1
ATOM 707 C C . ASN A 1 92 ? -24.761 6.082 15.589 1.00 85.19 92 ASN A C 1
ATOM 709 O O . ASN A 1 92 ? -25.886 5.684 15.891 1.00 85.19 92 ASN A O 1
ATOM 713 N N . THR A 1 93 ? -24.047 5.500 14.629 1.00 88.38 93 THR A N 1
ATOM 714 C CA . THR A 1 93 ? -24.482 4.366 13.810 1.00 88.38 93 THR A CA 1
ATOM 715 C C . THR A 1 93 ? -23.364 3.344 13.725 1.00 88.38 93 THR A C 1
ATOM 717 O O . THR A 1 93 ? -22.189 3.711 13.791 1.00 88.38 93 THR A O 1
ATOM 720 N N . ASP A 1 94 ? -23.730 2.083 13.525 1.00 90.81 94 ASP A N 1
ATOM 721 C CA . ASP A 1 94 ? -22.754 1.043 13.219 1.00 90.81 94 ASP A CA 1
ATOM 722 C C . ASP A 1 94 ? -21.980 1.419 11.953 1.00 90.81 94 ASP A C 1
ATOM 724 O O . ASP A 1 94 ? -22.538 1.995 11.011 1.00 90.81 94 ASP A O 1
ATOM 728 N N . THR A 1 95 ? -20.683 1.133 11.947 1.00 92.88 95 THR A N 1
ATOM 729 C CA . THR A 1 95 ? -19.803 1.510 10.841 1.00 92.88 95 THR A CA 1
ATOM 730 C C . THR A 1 95 ? -18.851 0.379 10.503 1.00 92.88 95 THR A C 1
ATOM 732 O O . THR A 1 95 ? -18.551 -0.473 11.337 1.00 92.88 95 THR A O 1
ATOM 735 N N . THR A 1 96 ? -18.378 0.368 9.263 1.00 95.75 96 THR A N 1
ATOM 736 C CA . THR A 1 96 ? -17.337 -0.554 8.807 1.00 95.75 96 THR A CA 1
ATOM 737 C C . THR A 1 96 ? -16.122 0.254 8.389 1.00 95.75 96 THR A C 1
ATOM 739 O O . THR A 1 96 ? -16.251 1.206 7.621 1.00 95.75 96 THR A O 1
ATOM 742 N N . ILE A 1 97 ? -14.959 -0.120 8.912 1.00 95.00 97 ILE A N 1
ATOM 743 C CA . ILE A 1 97 ? -13.667 0.483 8.606 1.00 95.00 97 ILE A CA 1
ATOM 744 C C . ILE A 1 97 ? -12.824 -0.570 7.897 1.00 95.00 97 ILE A C 1
ATOM 746 O O . ILE A 1 97 ? -12.564 -1.639 8.446 1.00 95.00 97 ILE A O 1
ATOM 750 N N . THR A 1 98 ? -12.395 -0.265 6.677 1.00 95.75 98 THR A N 1
ATOM 751 C CA . THR A 1 98 ? -11.474 -1.124 5.932 1.00 95.75 98 THR A CA 1
ATOM 752 C C . THR A 1 98 ? -10.040 -0.788 6.314 1.00 95.75 98 THR A C 1
ATOM 754 O O . THR A 1 98 ? -9.629 0.370 6.232 1.00 95.75 98 THR A O 1
ATOM 757 N N . ILE A 1 99 ? -9.276 -1.807 6.704 1.00 95.00 99 ILE A N 1
ATOM 758 C CA . ILE A 1 99 ? -7.858 -1.697 7.040 1.00 95.00 99 ILE A CA 1
ATOM 759 C C . ILE A 1 99 ? -7.044 -2.371 5.940 1.00 95.00 99 ILE A C 1
ATOM 761 O O . ILE A 1 99 ? -7.076 -3.590 5.771 1.00 95.00 99 ILE A O 1
ATOM 765 N N . ASN A 1 100 ? -6.334 -1.545 5.178 1.00 93.19 100 ASN A N 1
ATOM 766 C CA . ASN A 1 100 ? -5.525 -1.952 4.034 1.00 93.19 100 ASN A CA 1
ATOM 767 C C . ASN A 1 100 ? -4.242 -1.104 3.989 1.00 93.19 100 ASN A C 1
ATOM 769 O O . ASN A 1 100 ? -4.156 -0.177 3.180 1.00 93.19 100 ASN A O 1
ATOM 773 N N . PRO A 1 101 ? -3.301 -1.315 4.926 1.00 92.44 101 PRO A N 1
ATOM 774 C CA . PRO A 1 101 ? -2.055 -0.566 4.945 1.00 92.44 101 PRO A CA 1
ATOM 775 C C . PRO A 1 101 ? -1.206 -0.877 3.717 1.00 92.44 101 PRO A C 1
ATOM 777 O O . PRO A 1 101 ? -1.173 -1.999 3.220 1.00 92.44 101 PRO A O 1
ATOM 780 N N . GLU A 1 102 ? -0.469 0.128 3.266 1.00 91.69 102 GLU A N 1
ATOM 781 C CA . GLU A 1 102 ? 0.524 -0.055 2.217 1.00 91.69 102 GLU A CA 1
ATOM 782 C C . GLU A 1 102 ? 1.729 -0.846 2.732 1.00 91.69 102 GLU A C 1
ATOM 784 O O . GLU A 1 102 ? 2.040 -0.846 3.928 1.00 91.69 102 GLU A O 1
ATOM 789 N N . TYR A 1 103 ? 2.467 -1.469 1.816 1.00 93.69 103 TYR A N 1
ATOM 790 C CA . TYR A 1 103 ? 3.750 -2.079 2.150 1.00 93.69 103 TYR A CA 1
ATOM 791 C C . TYR A 1 103 ? 4.756 -1.072 2.726 1.00 93.69 103 TYR A C 1
ATOM 793 O O . TYR A 1 103 ? 4.723 0.129 2.447 1.00 93.69 103 TYR A O 1
ATOM 801 N N . SER A 1 104 ? 5.681 -1.564 3.545 1.00 93.19 104 SER A N 1
ATOM 802 C CA . SER A 1 104 ? 6.818 -0.777 4.016 1.00 93.19 104 SER A CA 1
ATOM 803 C C . SER A 1 104 ? 7.814 -0.549 2.875 1.00 93.19 104 SER A C 1
ATOM 805 O O . SER A 1 104 ? 7.863 -1.310 1.905 1.00 93.19 104 SER A O 1
ATOM 807 N N . GLN A 1 105 ? 8.648 0.490 2.990 1.00 91.38 105 GLN A N 1
ATOM 808 C CA . GLN A 1 105 ? 9.695 0.735 1.992 1.00 91.38 105 GLN A CA 1
ATOM 809 C C . GLN A 1 105 ? 10.662 -0.451 1.890 1.00 91.38 105 GLN A C 1
ATOM 811 O O . GLN A 1 105 ? 10.955 -0.904 0.791 1.00 91.38 105 GLN A O 1
ATOM 816 N N . ALA A 1 106 ? 11.086 -1.001 3.031 1.00 93.44 106 ALA A N 1
ATOM 817 C CA . ALA A 1 106 ? 11.996 -2.142 3.071 1.00 93.44 106 ALA A CA 1
ATOM 818 C C . ALA A 1 106 ? 11.411 -3.374 2.363 1.00 93.44 106 ALA A C 1
ATOM 820 O O . ALA A 1 106 ? 12.119 -4.070 1.635 1.00 93.44 106 ALA A O 1
ATOM 821 N N . TYR A 1 107 ? 10.111 -3.631 2.538 1.00 95.50 107 TYR A N 1
ATOM 822 C CA . TYR A 1 107 ? 9.452 -4.748 1.870 1.00 95.50 107 TYR A CA 1
ATOM 823 C C . TYR A 1 107 ? 9.294 -4.510 0.363 1.00 95.50 107 TYR A C 1
ATOM 825 O O . TYR A 1 107 ? 9.560 -5.410 -0.434 1.00 95.50 107 TYR A O 1
ATOM 833 N N . ARG A 1 108 ? 8.953 -3.282 -0.048 1.00 94.94 108 ARG A N 1
ATOM 834 C CA . ARG A 1 108 ? 8.940 -2.883 -1.464 1.00 94.94 108 ARG A CA 1
ATOM 835 C C . ARG A 1 108 ? 10.303 -3.064 -2.133 1.00 94.94 108 ARG A C 1
ATOM 837 O O . ARG A 1 108 ? 10.362 -3.619 -3.227 1.00 94.94 108 ARG A O 1
ATOM 844 N N . ASP A 1 109 ? 11.387 -2.667 -1.472 1.00 94.12 109 ASP A N 1
ATOM 845 C CA . ASP A 1 109 ? 12.750 -2.828 -1.993 1.00 94.12 109 ASP A CA 1
ATOM 846 C C . ASP A 1 109 ? 13.132 -4.311 -2.136 1.00 94.12 109 ASP A C 1
ATOM 848 O O . ASP A 1 109 ? 13.763 -4.708 -3.119 1.00 94.12 109 ASP A O 1
ATOM 852 N N . ALA A 1 110 ? 12.702 -5.155 -1.191 1.00 95.81 110 ALA A N 1
ATOM 853 C CA . ALA A 1 110 ? 12.891 -6.601 -1.274 1.00 95.81 110 ALA A CA 1
ATOM 854 C C . ALA A 1 110 ? 12.133 -7.216 -2.465 1.00 95.81 110 ALA A C 1
ATOM 856 O O . ALA A 1 110 ? 12.707 -8.030 -3.192 1.00 95.81 110 ALA A O 1
ATOM 857 N N . ILE A 1 111 ? 10.883 -6.798 -2.704 1.00 95.62 111 ILE A N 1
ATOM 858 C CA . ILE A 1 111 ? 10.105 -7.227 -3.877 1.00 95.62 111 ILE A CA 1
ATOM 859 C C . ILE A 1 111 ? 10.779 -6.761 -5.166 1.00 95.62 111 ILE A C 1
ATOM 861 O O . ILE A 1 111 ? 10.964 -7.565 -6.076 1.00 95.62 111 ILE A O 1
ATOM 865 N N . LEU A 1 112 ? 11.188 -5.492 -5.242 1.00 96.00 112 LEU A N 1
ATOM 866 C CA . LEU A 1 112 ? 11.874 -4.953 -6.415 1.00 96.00 112 LEU A CA 1
ATOM 867 C C . LEU A 1 112 ? 13.123 -5.775 -6.749 1.00 96.00 112 LEU A C 1
ATOM 869 O O . LEU A 1 112 ? 13.319 -6.162 -7.899 1.00 96.00 112 LEU A O 1
ATOM 873 N N . LYS A 1 113 ? 13.943 -6.093 -5.742 1.00 96.31 113 LYS A N 1
ATOM 874 C CA . LYS A 1 113 ? 15.135 -6.924 -5.930 1.00 96.31 113 LYS A CA 1
ATOM 875 C C . LYS A 1 113 ? 14.793 -8.318 -6.467 1.00 96.31 113 LYS A C 1
ATOM 877 O O . LYS A 1 113 ? 15.513 -8.816 -7.325 1.00 96.31 113 LYS A O 1
ATOM 882 N N . ALA A 1 114 ? 13.724 -8.938 -5.970 1.00 96.81 114 ALA A N 1
ATOM 883 C CA . ALA A 1 114 ? 13.293 -10.265 -6.410 1.00 96.81 114 ALA A CA 1
ATOM 884 C C . ALA A 1 114 ? 12.699 -10.269 -7.831 1.00 96.81 114 ALA A C 1
ATOM 886 O O . ALA A 1 114 ? 12.806 -11.263 -8.543 1.00 96.81 114 ALA A O 1
ATOM 887 N N . GLU A 1 115 ? 12.077 -9.167 -8.247 1.00 96.38 115 GLU A N 1
ATOM 888 C CA . GLU A 1 115 ? 11.362 -9.047 -9.524 1.00 96.38 115 GLU A CA 1
ATOM 889 C C . GLU A 1 115 ? 12.209 -8.408 -10.638 1.00 96.38 115 GLU A C 1
ATOM 891 O O . GLU A 1 115 ? 11.782 -8.381 -11.793 1.00 96.38 115 GLU A O 1
ATOM 896 N N . MET A 1 116 ? 13.406 -7.907 -10.313 1.00 95.44 116 MET A N 1
ATOM 897 C CA . MET A 1 116 ? 14.250 -7.131 -11.227 1.00 95.44 116 MET A CA 1
ATOM 898 C C . MET A 1 116 ? 14.533 -7.862 -12.543 1.00 95.44 116 MET A C 1
ATOM 900 O O . MET A 1 116 ? 14.404 -7.271 -13.613 1.00 95.44 116 MET A O 1
ATOM 904 N N . ASP A 1 117 ? 14.858 -9.155 -12.485 1.00 95.31 117 ASP A N 1
ATOM 905 C CA . ASP A 1 117 ? 15.150 -9.946 -13.684 1.00 95.31 117 ASP A CA 1
ATOM 906 C C . ASP A 1 117 ? 13.926 -10.051 -14.603 1.00 95.31 117 ASP A C 1
ATOM 908 O O . ASP A 1 117 ? 14.039 -9.897 -15.820 1.00 95.31 117 ASP A O 1
ATOM 912 N N . ALA A 1 118 ? 12.733 -10.248 -14.031 1.00 96.38 118 ALA A N 1
ATOM 913 C CA . ALA A 1 118 ? 11.488 -10.315 -14.792 1.00 96.38 118 ALA A CA 1
ATOM 914 C C . ALA A 1 118 ? 11.135 -8.958 -15.423 1.00 96.38 118 ALA A C 1
ATOM 916 O O . ALA A 1 118 ? 10.729 -8.904 -16.585 1.00 96.38 118 ALA A O 1
ATOM 917 N N . ILE A 1 119 ? 11.327 -7.865 -14.682 1.00 96.38 119 ILE A N 1
ATOM 918 C CA . ILE A 1 119 ? 11.100 -6.495 -15.158 1.00 96.38 119 ILE A CA 1
ATOM 919 C C . ILE A 1 119 ? 12.055 -6.159 -16.309 1.00 96.38 119 ILE A C 1
ATOM 921 O O . ILE A 1 119 ? 11.608 -5.749 -17.384 1.00 96.38 119 ILE A O 1
ATOM 925 N N . ASN A 1 120 ? 13.357 -6.384 -16.114 1.00 94.38 120 ASN A N 1
ATOM 926 C CA . ASN A 1 120 ? 14.382 -6.127 -17.124 1.00 94.38 120 ASN A CA 1
ATOM 927 C C . ASN A 1 120 ? 14.132 -6.952 -18.383 1.00 94.38 120 ASN A C 1
ATOM 929 O O . ASN A 1 120 ? 14.272 -6.437 -19.496 1.00 94.38 120 ASN A O 1
ATOM 933 N N . LYS A 1 121 ? 13.690 -8.205 -18.227 1.00 94.19 121 LYS A N 1
ATOM 934 C CA . LYS A 1 121 ? 13.293 -9.045 -19.354 1.00 94.19 121 LYS A CA 1
ATOM 935 C C . LYS A 1 121 ? 12.130 -8.437 -20.144 1.00 94.19 121 LYS A C 1
ATOM 937 O O . LYS A 1 121 ? 12.209 -8.353 -21.362 1.00 94.19 121 LYS A O 1
ATOM 942 N N . VAL A 1 122 ? 11.074 -7.965 -19.479 1.00 96.31 122 VAL A N 1
ATOM 943 C CA . VAL A 1 122 ? 9.929 -7.342 -20.171 1.00 96.31 122 VAL A CA 1
ATOM 944 C C . VAL A 1 122 ? 10.352 -6.089 -20.942 1.00 96.31 122 VAL A C 1
ATOM 946 O O . VAL A 1 122 ? 9.931 -5.902 -22.086 1.00 96.31 122 VAL A O 1
ATOM 949 N N . ILE A 1 123 ? 11.194 -5.239 -20.345 1.00 95.00 123 ILE A N 1
ATOM 950 C CA . ILE A 1 123 ? 11.684 -4.019 -21.003 1.00 95.00 123 ILE A CA 1
ATOM 951 C C . ILE A 1 123 ? 12.539 -4.374 -22.225 1.00 95.00 123 ILE A C 1
ATOM 953 O O . ILE A 1 123 ? 12.297 -3.839 -23.306 1.00 95.00 123 ILE A O 1
ATOM 957 N N . SER A 1 124 ? 13.500 -5.284 -22.064 1.00 92.75 124 SER A N 1
ATOM 958 C CA . SER A 1 124 ? 14.424 -5.695 -23.129 1.00 92.75 124 SER A CA 1
ATOM 959 C C . SER A 1 124 ? 13.733 -6.440 -24.276 1.00 92.75 124 SER A C 1
ATOM 961 O O . SER A 1 124 ? 14.021 -6.155 -25.436 1.00 92.75 124 SER A O 1
ATOM 963 N N . ASP A 1 125 ? 12.768 -7.316 -23.981 1.00 93.69 125 ASP A N 1
ATOM 964 C CA . ASP A 1 125 ? 11.966 -8.006 -24.999 1.00 93.69 125 ASP A CA 1
ATOM 965 C C . ASP A 1 125 ? 11.091 -7.020 -25.797 1.00 93.69 125 ASP A C 1
ATOM 967 O O . ASP A 1 125 ? 10.952 -7.147 -27.014 1.00 93.69 125 ASP A O 1
ATOM 971 N N . THR A 1 126 ? 10.488 -6.032 -25.119 1.00 94.69 126 THR A N 1
ATOM 972 C CA . THR A 1 126 ? 9.597 -5.046 -25.761 1.00 94.69 126 THR A CA 1
ATOM 973 C C . THR A 1 126 ? 10.383 -4.014 -26.569 1.00 94.69 126 THR A C 1
ATOM 975 O O . THR A 1 126 ? 9.934 -3.576 -27.629 1.00 94.69 126 THR A O 1
ATOM 978 N N . TYR A 1 127 ? 11.562 -3.626 -26.078 1.00 91.50 127 TYR A N 1
ATOM 979 C CA . TYR A 1 127 ? 12.427 -2.623 -26.690 1.00 91.50 127 TYR A CA 1
ATOM 980 C C . TYR A 1 127 ? 13.855 -3.165 -26.850 1.00 91.50 127 TYR A C 1
ATOM 982 O O . TYR A 1 127 ? 14.748 -2.772 -26.098 1.00 91.50 127 TYR A O 1
ATOM 990 N N . PRO A 1 128 ? 14.127 -4.012 -27.860 1.00 86.56 128 PRO A N 1
ATOM 991 C CA . PRO A 1 128 ? 15.452 -4.612 -28.045 1.00 86.56 128 PRO A CA 1
ATOM 992 C C . PRO A 1 128 ? 16.584 -3.589 -28.214 1.00 86.56 128 PRO A C 1
ATOM 994 O O . PRO A 1 128 ? 17.728 -3.862 -27.866 1.00 86.56 128 PRO A O 1
ATOM 997 N N . SER A 1 129 ? 16.275 -2.384 -28.707 1.00 75.50 129 SER A N 1
ATOM 998 C CA . SER A 1 129 ? 17.231 -1.276 -28.818 1.00 75.50 129 SER A CA 1
ATOM 999 C C . SER A 1 129 ? 17.738 -0.759 -27.466 1.00 75.50 129 SER A C 1
ATOM 1001 O O . SER A 1 129 ? 18.811 -0.167 -27.426 1.00 75.50 129 SER A O 1
ATOM 1003 N N . VAL A 1 130 ? 17.006 -0.990 -26.367 1.00 75.81 130 VAL A N 1
ATOM 1004 C CA . VAL A 1 130 ? 17.448 -0.650 -25.001 1.00 75.81 130 VAL A CA 1
ATOM 1005 C C . VAL A 1 130 ? 18.665 -1.485 -24.608 1.00 75.81 130 VAL A C 1
ATOM 1007 O O . VAL A 1 130 ? 19.581 -0.959 -23.993 1.00 75.81 130 VAL A O 1
ATOM 1010 N N . ILE A 1 131 ? 18.731 -2.749 -25.038 1.00 70.69 131 ILE A N 1
ATOM 1011 C CA . ILE A 1 131 ? 19.807 -3.687 -24.674 1.00 70.69 131 ILE A CA 1
ATOM 1012 C C . ILE A 1 131 ? 21.190 -3.191 -25.129 1.00 70.69 131 ILE A C 1
ATOM 1014 O O . ILE A 1 131 ? 22.188 -3.481 -24.482 1.00 70.69 131 ILE A O 1
ATOM 1018 N N . ASN A 1 132 ? 21.255 -2.452 -26.240 1.00 77.00 132 ASN A N 1
ATOM 1019 C CA . ASN A 1 132 ? 22.516 -2.127 -26.915 1.00 77.00 132 ASN A CA 1
ATOM 1020 C C . ASN A 1 132 ? 22.961 -0.665 -26.760 1.00 77.00 132 ASN A C 1
ATOM 1022 O O . ASN A 1 132 ? 23.934 -0.270 -27.394 1.00 77.00 132 ASN A O 1
ATOM 1026 N N . GLY A 1 13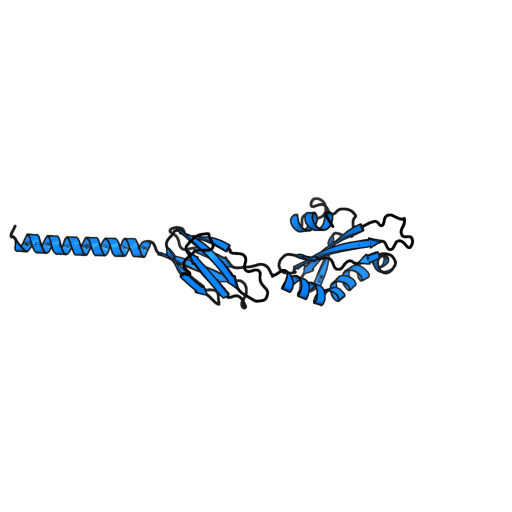3 ? 22.247 0.153 -25.985 1.00 83.56 133 GLY A N 1
ATOM 1027 C CA . GLY A 1 133 ? 22.586 1.576 -25.872 1.00 83.56 133 GLY A CA 1
ATOM 1028 C C . GLY A 1 133 ? 21.974 2.302 -24.684 1.00 83.56 133 GLY A C 1
ATOM 1029 O O . GLY A 1 133 ? 21.979 3.531 -24.673 1.00 83.56 133 GLY A O 1
ATOM 1030 N N . PHE A 1 134 ? 21.404 1.574 -23.721 1.00 88.75 134 PHE A N 1
ATOM 1031 C CA . PHE A 1 134 ? 20.809 2.163 -22.532 1.00 88.75 134 PHE A CA 1
ATOM 1032 C C . PHE A 1 134 ? 21.084 1.322 -21.290 1.00 88.75 134 PHE A C 1
ATOM 1034 O O . PHE A 1 134 ? 20.876 0.110 -21.282 1.00 88.75 134 PHE A O 1
ATOM 1041 N N . ASP A 1 135 ? 21.422 2.009 -20.208 1.00 89.38 135 ASP A N 1
ATOM 1042 C CA . ASP A 1 135 ? 21.404 1.455 -18.865 1.00 89.38 135 ASP A CA 1
ATOM 1043 C C . ASP A 1 135 ? 19.996 1.583 -18.276 1.00 89.38 135 ASP A C 1
ATOM 1045 O O . ASP A 1 135 ? 19.417 2.676 -18.200 1.00 89.38 135 ASP A O 1
ATOM 1049 N N . ILE A 1 136 ? 19.442 0.453 -17.835 1.00 91.31 136 ILE A N 1
ATOM 1050 C CA . ILE A 1 136 ? 18.185 0.413 -17.085 1.00 91.31 136 ILE A CA 1
ATOM 1051 C C . ILE A 1 136 ? 18.517 0.648 -15.613 1.00 91.31 136 ILE A C 1
ATOM 1053 O O . ILE A 1 136 ? 19.156 -0.186 -14.971 1.00 91.31 136 ILE A O 1
ATOM 1057 N N . ASN A 1 137 ? 18.067 1.772 -15.057 1.00 92.81 137 ASN A N 1
ATOM 1058 C CA . ASN A 1 137 ? 18.216 1.998 -13.625 1.00 92.81 137 ASN A CA 1
ATOM 1059 C C . ASN A 1 137 ? 17.303 1.049 -12.826 1.00 92.81 137 ASN A C 1
ATOM 1061 O O . ASN A 1 137 ? 16.266 0.613 -13.329 1.00 92.81 137 ASN A O 1
ATOM 1065 N N . PRO A 1 138 ? 17.623 0.761 -11.551 1.00 90.81 138 PRO A N 1
ATOM 1066 C CA . PRO A 1 138 ? 16.797 -0.121 -10.729 1.00 90.81 138 PRO A CA 1
ATOM 1067 C C . PRO A 1 138 ? 15.343 0.345 -10.589 1.00 90.81 138 PRO A C 1
ATOM 1069 O O . PRO A 1 138 ? 14.452 -0.488 -10.487 1.00 90.81 138 PRO A O 1
ATOM 1072 N N . GLY A 1 139 ? 15.081 1.655 -10.637 1.00 94.44 139 GLY A N 1
ATOM 1073 C CA . GLY A 1 139 ? 13.732 2.208 -10.520 1.00 94.44 139 GLY A CA 1
ATOM 1074 C C . GLY A 1 139 ? 13.134 2.051 -9.120 1.00 94.44 139 GLY A C 1
ATOM 1075 O O . GLY A 1 139 ? 13.855 1.896 -8.135 1.00 94.44 139 GLY A O 1
ATOM 1076 N N . TYR A 1 140 ? 11.806 2.116 -9.042 1.00 95.25 140 TYR A N 1
ATOM 1077 C CA . TYR A 1 140 ? 11.035 2.012 -7.802 1.00 95.25 140 TYR A CA 1
ATOM 1078 C C . TYR A 1 140 ? 9.736 1.243 -8.038 1.00 95.25 140 TYR A C 1
ATOM 1080 O O . TYR A 1 140 ? 9.123 1.374 -9.100 1.00 95.25 140 TYR A O 1
ATOM 1088 N N . VAL A 1 141 ? 9.293 0.486 -7.031 1.00 95.88 141 VAL A N 1
ATOM 1089 C CA . VAL A 1 141 ? 7.926 -0.051 -6.980 1.00 95.88 141 VAL A CA 1
ATOM 1090 C C . VAL A 1 141 ? 7.042 0.820 -6.089 1.00 95.88 141 VAL A C 1
ATOM 1092 O O . VAL A 1 141 ? 7.498 1.335 -5.068 1.00 95.88 141 VAL A O 1
ATOM 1095 N N . TYR A 1 142 ? 5.779 0.976 -6.473 1.00 93.44 142 TYR A N 1
ATOM 1096 C CA . TYR A 1 142 ? 4.800 1.850 -5.821 1.00 93.44 142 TYR A CA 1
ATOM 1097 C C . TYR A 1 142 ? 3.565 1.062 -5.386 1.00 93.44 142 TYR A C 1
ATOM 1099 O O . TYR A 1 142 ? 3.357 -0.079 -5.817 1.00 93.44 142 TYR A O 1
ATOM 1107 N N . GLU A 1 143 ? 2.750 1.692 -4.535 1.00 89.38 143 GLU A N 1
ATOM 1108 C CA . GLU A 1 143 ? 1.565 1.090 -3.918 1.00 89.38 143 GLU A CA 1
ATOM 1109 C C . GLU A 1 143 ? 1.933 -0.250 -3.238 1.00 89.38 143 GLU A C 1
ATOM 1111 O O . GLU A 1 143 ? 2.978 -0.371 -2.589 1.00 89.38 143 GLU A O 1
ATOM 1116 N N . ASN A 1 144 ? 1.122 -1.290 -3.434 1.00 89.00 144 ASN A N 1
ATOM 1117 C CA . ASN A 1 144 ? 1.375 -2.648 -2.950 1.00 89.00 144 ASN A CA 1
ATOM 1118 C C . ASN A 1 144 ? 2.276 -3.442 -3.912 1.00 89.00 144 ASN A C 1
ATOM 1120 O O . ASN A 1 144 ? 1.988 -4.587 -4.256 1.00 89.00 144 ASN A O 1
ATOM 1124 N N . ALA A 1 145 ? 3.355 -2.806 -4.379 1.00 92.38 145 ALA A N 1
ATOM 1125 C CA . ALA A 1 145 ? 4.303 -3.338 -5.362 1.00 92.38 145 ALA A CA 1
ATOM 1126 C C . ALA A 1 145 ? 3.657 -3.790 -6.691 1.00 92.38 145 ALA A C 1
ATOM 1128 O O . ALA A 1 145 ? 4.120 -4.717 -7.357 1.00 92.38 145 ALA A O 1
ATOM 1129 N N . THR A 1 146 ? 2.573 -3.121 -7.081 1.00 95.31 146 THR A N 1
ATOM 1130 C CA . THR A 1 146 ? 1.810 -3.381 -8.311 1.00 95.31 146 THR A CA 1
ATOM 1131 C C . THR A 1 146 ? 2.248 -2.492 -9.466 1.00 95.31 146 THR A C 1
ATOM 1133 O O . THR A 1 146 ? 2.026 -2.839 -10.625 1.00 95.31 146 THR A O 1
ATOM 1136 N N . TRP A 1 147 ? 2.882 -1.363 -9.171 1.00 97.44 147 TRP A N 1
ATOM 1137 C CA . TRP A 1 147 ? 3.428 -0.447 -10.162 1.00 97.44 147 TRP A CA 1
ATOM 1138 C C . TRP A 1 147 ? 4.934 -0.379 -10.043 1.00 97.44 147 TRP A C 1
ATOM 1140 O O . TRP A 1 147 ? 5.477 -0.428 -8.943 1.00 97.44 147 TRP A O 1
ATOM 1150 N N . TYR A 1 148 ? 5.592 -0.212 -11.179 1.00 98.12 148 TYR A N 1
ATOM 1151 C CA . TYR A 1 148 ? 7.025 -0.017 -11.270 1.00 98.12 148 TYR A CA 1
ATOM 1152 C C . TYR A 1 148 ? 7.318 1.146 -12.209 1.00 98.12 148 TYR A C 1
ATOM 1154 O O . TYR A 1 148 ? 6.727 1.232 -13.286 1.00 98.12 148 TYR A O 1
ATOM 1162 N N . ALA A 1 149 ? 8.235 2.028 -11.829 1.00 97.69 149 ALA A N 1
ATOM 1163 C CA . ALA A 1 149 ? 8.716 3.089 -12.701 1.00 97.69 149 ALA A CA 1
ATOM 1164 C C . ALA A 1 149 ? 10.238 3.124 -12.694 1.00 97.69 149 ALA A C 1
ATOM 1166 O O . ALA A 1 149 ? 10.872 2.957 -11.651 1.00 97.69 149 ALA A O 1
ATOM 1167 N N . THR A 1 150 ? 10.822 3.368 -13.863 1.00 97.00 150 THR A N 1
ATOM 1168 C CA . THR A 1 150 ? 12.272 3.479 -13.996 1.00 97.00 150 THR A CA 1
ATOM 1169 C C . THR A 1 150 ? 12.685 4.470 -15.067 1.00 97.00 150 THR A C 1
ATOM 1171 O O . THR A 1 150 ? 11.869 4.947 -15.866 1.00 97.00 150 THR A O 1
ATOM 1174 N N . THR A 1 151 ? 13.977 4.771 -15.059 1.00 95.56 151 THR A N 1
ATOM 1175 C CA . THR A 1 151 ? 14.661 5.563 -16.060 1.00 95.56 151 THR A CA 1
ATOM 1176 C C . THR A 1 151 ? 15.600 4.692 -16.893 1.00 95.56 151 THR A C 1
ATOM 1178 O O . THR A 1 151 ? 16.268 3.794 -16.383 1.00 95.56 151 THR A O 1
ATOM 1181 N N . LEU A 1 152 ? 15.643 4.980 -18.189 1.00 93.19 152 LEU A N 1
ATOM 1182 C CA . LEU A 1 152 ? 16.581 4.421 -19.152 1.00 93.19 152 LEU A CA 1
ATOM 1183 C C . LEU A 1 152 ? 17.552 5.539 -19.509 1.00 93.19 152 LEU A C 1
ATOM 1185 O O . LEU A 1 152 ? 17.143 6.558 -20.077 1.00 93.19 152 LEU A O 1
ATOM 1189 N N . LYS A 1 153 ? 18.814 5.375 -19.130 1.00 90.56 153 LYS A N 1
ATOM 1190 C CA . LYS A 1 153 ? 19.865 6.352 -19.402 1.00 90.56 153 LYS A CA 1
ATOM 1191 C C . LYS A 1 153 ? 20.644 5.895 -20.623 1.00 90.56 153 LYS A C 1
ATOM 1193 O O . LYS A 1 153 ? 21.075 4.752 -20.663 1.00 90.56 153 LYS A O 1
ATOM 1198 N N . GLN A 1 154 ? 20.792 6.762 -21.613 1.00 86.44 154 GLN A N 1
ATOM 1199 C CA . GLN A 1 154 ? 21.570 6.440 -22.801 1.00 86.44 154 GLN A CA 1
ATOM 1200 C C . GLN A 1 154 ? 23.041 6.201 -22.437 1.00 86.44 154 GLN A C 1
ATOM 1202 O O . GLN A 1 154 ? 23.653 7.001 -21.725 1.00 86.44 154 GLN A O 1
ATOM 1207 N N . ASP A 1 155 ? 23.605 5.107 -22.942 1.00 81.44 155 ASP A N 1
ATOM 1208 C CA . ASP A 1 155 ? 25.041 4.869 -22.869 1.00 81.44 155 ASP A CA 1
ATOM 1209 C C . ASP A 1 155 ? 25.729 5.777 -23.895 1.00 81.44 155 ASP A C 1
ATOM 1211 O O . ASP A 1 155 ? 25.622 5.597 -25.111 1.00 81.44 155 ASP A O 1
ATOM 1215 N N . ILE A 1 156 ? 26.370 6.821 -23.382 1.00 73.31 156 ILE A N 1
ATOM 1216 C CA . ILE A 1 156 ? 27.168 7.761 -24.158 1.00 73.31 156 ILE A CA 1
ATOM 1217 C C . ILE A 1 156 ? 28.636 7.445 -23.887 1.00 73.31 156 ILE A C 1
ATOM 1219 O O . ILE A 1 156 ? 29.160 7.685 -22.801 1.00 73.31 156 ILE A O 1
ATOM 1223 N N . GLY A 1 157 ? 29.330 6.924 -24.901 1.00 65.31 157 GLY A N 1
ATOM 1224 C CA . GLY A 1 157 ? 30.739 6.520 -24.811 1.00 65.31 157 GLY A CA 1
ATOM 1225 C C . GLY A 1 157 ? 31.730 7.656 -24.503 1.00 65.31 157 GLY A C 1
ATOM 1226 O O . GLY A 1 157 ? 32.934 7.406 -24.425 1.00 65.31 157 GLY A O 1
ATOM 1227 N N . HIS A 1 158 ? 31.256 8.896 -24.320 1.00 59.69 158 HIS A N 1
ATOM 1228 C CA . HIS A 1 158 ? 32.061 10.059 -23.964 1.00 59.69 158 HIS A CA 1
ATOM 1229 C C . HIS A 1 158 ? 31.459 10.860 -22.788 1.00 59.69 158 HIS A C 1
ATOM 1231 O O . HIS A 1 158 ? 30.310 11.291 -22.851 1.00 59.69 158 HIS A O 1
ATOM 1237 N N . PRO A 1 159 ? 32.249 11.161 -21.736 1.00 60.09 159 PRO A N 1
ATOM 1238 C CA . PRO A 1 159 ? 31.766 11.793 -20.500 1.00 60.09 159 PRO A CA 1
ATOM 1239 C C . PRO A 1 159 ? 31.360 13.272 -20.634 1.00 60.09 159 PRO A C 1
ATOM 1241 O O . PRO A 1 159 ? 30.888 13.862 -19.665 1.00 60.09 159 PRO A O 1
ATOM 1244 N N . THR A 1 160 ? 31.567 13.892 -21.799 1.00 61.19 160 THR A N 1
ATOM 1245 C CA . THR A 1 160 ? 31.211 15.296 -22.075 1.00 61.19 160 THR A CA 1
ATOM 1246 C C . THR A 1 160 ? 29.865 15.459 -22.778 1.00 61.19 160 THR A C 1
ATOM 1248 O O . THR A 1 160 ? 29.423 16.590 -22.971 1.00 61.19 160 THR A O 1
ATOM 1251 N N . GLU A 1 161 ? 29.223 14.364 -23.186 1.00 66.81 161 GLU A N 1
ATOM 1252 C CA . GLU A 1 161 ? 27.909 14.406 -23.823 1.00 66.81 161 GLU A CA 1
ATOM 1253 C C . GLU A 1 161 ? 26.794 14.383 -22.771 1.00 66.81 161 GLU A C 1
ATOM 1255 O O . GLU A 1 161 ? 26.946 13.860 -21.666 1.00 66.81 161 GLU A O 1
ATOM 1260 N N . VAL A 1 162 ? 25.658 14.998 -23.094 1.00 69.38 162 VAL A N 1
ATOM 1261 C CA . VAL A 1 162 ? 24.470 14.936 -22.241 1.00 69.38 162 VAL A CA 1
ATOM 1262 C C . VAL A 1 162 ? 23.678 13.708 -22.664 1.00 69.38 162 VAL A C 1
ATOM 1264 O O . VAL A 1 162 ? 23.189 13.646 -23.786 1.00 69.38 162 VAL A O 1
ATOM 1267 N N . SER A 1 163 ? 23.561 12.730 -21.769 1.00 77.19 163 SER A N 1
ATOM 1268 C CA . SER A 1 163 ? 22.690 11.576 -21.986 1.00 77.19 163 SER A CA 1
ATOM 1269 C C . SER A 1 163 ? 21.239 11.996 -21.818 1.00 77.19 163 SER A C 1
ATOM 1271 O O . SER A 1 163 ? 20.865 12.514 -20.762 1.00 77.19 163 SER A O 1
ATOM 1273 N N . ASP A 1 164 ? 20.400 11.649 -22.790 1.00 87.12 164 ASP A N 1
ATOM 1274 C CA . ASP A 1 164 ? 18.959 11.661 -22.579 1.00 87.12 164 ASP A CA 1
ATOM 1275 C C . ASP A 1 164 ? 18.576 10.620 -21.519 1.00 87.12 164 ASP A C 1
ATOM 1277 O O . ASP A 1 164 ? 19.163 9.535 -21.425 1.00 87.12 164 ASP A O 1
ATOM 1281 N N . VAL A 1 165 ? 17.574 10.966 -20.712 1.00 91.12 165 VAL A N 1
ATOM 1282 C CA . VAL A 1 165 ? 16.982 10.075 -19.712 1.00 91.12 165 VAL A CA 1
ATOM 1283 C C . VAL A 1 165 ? 15.526 9.869 -20.084 1.00 91.12 165 VAL A C 1
ATOM 1285 O O . VAL A 1 165 ? 14.714 10.793 -19.992 1.00 91.12 165 VAL A O 1
ATOM 1288 N N . TYR A 1 166 ? 15.197 8.651 -20.496 1.00 94.50 166 TYR A N 1
ATOM 1289 C CA . TYR A 1 166 ? 13.835 8.240 -20.812 1.00 94.50 166 TYR A CA 1
ATOM 1290 C C . TYR A 1 166 ? 13.191 7.611 -19.584 1.00 94.50 166 TYR A C 1
ATOM 1292 O O . TYR A 1 166 ? 13.869 7.041 -18.739 1.00 94.50 166 TYR A O 1
ATOM 1300 N N . ARG A 1 167 ? 11.870 7.699 -19.480 1.00 96.38 167 ARG A N 1
ATOM 1301 C CA . ARG A 1 167 ? 11.076 7.195 -18.357 1.00 96.38 167 ARG A CA 1
ATOM 1302 C C . ARG A 1 167 ? 10.055 6.204 -18.874 1.00 96.38 167 ARG A C 1
ATOM 1304 O O . ARG A 1 167 ? 9.445 6.435 -19.916 1.00 96.38 167 ARG A O 1
ATOM 1311 N N . THR A 1 168 ? 9.870 5.113 -18.149 1.00 97.06 168 THR A N 1
ATOM 1312 C CA . THR A 1 168 ? 8.883 4.079 -18.469 1.00 97.06 168 THR A CA 1
ATOM 1313 C C . THR A 1 168 ? 8.183 3.626 -17.197 1.00 97.06 168 THR A C 1
ATOM 1315 O O . THR A 1 168 ? 8.736 3.724 -16.099 1.00 97.06 168 THR A O 1
ATOM 1318 N N . VAL A 1 169 ? 6.950 3.150 -17.348 1.00 98.25 169 VAL A N 1
ATOM 1319 C CA . VAL A 1 169 ? 6.122 2.664 -16.240 1.00 98.25 169 VAL A CA 1
ATOM 1320 C C . VAL A 1 169 ? 5.524 1.324 -16.626 1.00 98.25 169 VAL A C 1
ATOM 1322 O O . VAL A 1 169 ? 5.005 1.153 -17.733 1.00 98.25 169 VAL A O 1
ATOM 1325 N N . LEU A 1 170 ? 5.578 0.387 -15.689 1.00 98.25 170 LEU A N 1
ATOM 1326 C CA . LEU A 1 170 ? 5.028 -0.950 -15.784 1.00 98.25 170 LEU A CA 1
ATOM 1327 C C . LEU A 1 170 ? 3.987 -1.160 -14.684 1.00 98.25 170 LEU A C 1
ATOM 1329 O O . LEU A 1 170 ? 4.066 -0.570 -13.606 1.00 98.25 170 LEU A O 1
ATOM 1333 N N . LYS A 1 171 ? 3.026 -2.041 -14.952 1.00 98.19 171 LYS A N 1
ATOM 1334 C CA . LYS A 1 171 ? 2.060 -2.524 -13.966 1.00 98.19 171 LYS A CA 1
ATOM 1335 C C . LYS A 1 171 ? 2.068 -4.043 -13.942 1.00 98.19 171 LYS A C 1
ATOM 1337 O O . LYS A 1 171 ? 2.135 -4.666 -15.001 1.00 98.19 171 LYS A O 1
ATOM 1342 N N . LYS A 1 172 ? 1.980 -4.627 -12.753 1.00 97.06 172 LYS A N 1
ATOM 1343 C CA . LYS A 1 172 ? 1.778 -6.058 -12.567 1.00 97.06 172 LYS A CA 1
ATOM 1344 C C . LYS A 1 172 ? 0.298 -6.384 -12.768 1.00 97.06 172 LYS A C 1
ATOM 1346 O O . LYS A 1 172 ? -0.556 -5.913 -12.020 1.00 97.06 172 LYS A O 1
ATOM 1351 N N . GLU A 1 173 ? 0.002 -7.172 -13.791 1.00 95.88 173 GLU A N 1
ATOM 1352 C CA . GLU A 1 173 ? -1.333 -7.654 -14.145 1.00 95.88 173 GLU A CA 1
ATOM 1353 C C . GLU A 1 173 ? -1.273 -9.176 -14.260 1.00 95.88 173 GLU A C 1
ATOM 1355 O O . GLU A 1 173 ? -0.376 -9.715 -14.908 1.00 95.88 173 GLU A O 1
ATOM 1360 N N . ASP A 1 174 ? -2.168 -9.879 -13.562 1.00 93.00 174 ASP A N 1
ATOM 1361 C CA . ASP A 1 174 ? -2.208 -11.349 -13.517 1.00 93.00 174 ASP A CA 1
ATOM 1362 C C . ASP A 1 174 ? -0.839 -11.994 -13.213 1.00 93.00 174 ASP A C 1
ATOM 1364 O O . ASP A 1 174 ? -0.431 -12.997 -13.801 1.00 93.00 174 ASP A O 1
ATOM 1368 N N . GLY A 1 175 ? -0.090 -11.367 -12.300 1.00 91.94 175 GLY A N 1
ATOM 1369 C CA . GLY A 1 175 ? 1.240 -11.811 -11.878 1.00 91.94 175 GLY A CA 1
ATOM 1370 C C . GLY A 1 175 ? 2.381 -11.478 -12.846 1.00 91.94 175 GLY A C 1
ATOM 1371 O O . GLY A 1 175 ? 3.522 -11.822 -12.547 1.00 91.94 175 GLY A O 1
ATOM 1372 N N . LYS A 1 176 ? 2.122 -10.790 -13.964 1.00 95.94 176 LYS A N 1
ATOM 1373 C CA . LYS A 1 176 ? 3.125 -10.439 -14.983 1.00 95.94 176 LYS A CA 1
ATOM 1374 C C . LYS A 1 176 ? 3.270 -8.931 -15.138 1.00 95.94 176 LYS A C 1
ATOM 1376 O O . LYS A 1 176 ? 2.295 -8.194 -15.062 1.00 95.94 176 LYS A O 1
ATOM 1381 N N . TRP A 1 177 ? 4.487 -8.467 -15.394 1.00 97.81 177 TRP A N 1
ATOM 1382 C CA . TRP A 1 177 ? 4.744 -7.056 -15.674 1.00 97.81 177 TRP A CA 1
ATOM 1383 C C . TRP A 1 177 ? 4.343 -6.692 -17.104 1.00 97.81 177 TRP A C 1
ATOM 1385 O O . TRP A 1 177 ? 4.694 -7.386 -18.056 1.00 97.81 177 TRP A O 1
ATOM 1395 N N . VAL A 1 178 ? 3.621 -5.583 -17.249 1.00 97.81 178 VAL A N 1
ATOM 1396 C CA . VAL A 1 178 ? 3.128 -5.064 -18.529 1.00 97.81 178 VAL A CA 1
ATOM 1397 C C . VAL A 1 178 ? 3.503 -3.591 -18.649 1.00 97.81 178 VAL A C 1
ATOM 1399 O O . VAL A 1 178 ? 3.248 -2.812 -17.730 1.00 97.81 178 VAL A O 1
ATOM 1402 N N . ILE A 1 179 ? 4.073 -3.186 -19.788 1.00 97.44 179 ILE A N 1
ATOM 1403 C CA . ILE A 1 179 ? 4.368 -1.775 -20.070 1.00 97.44 179 ILE A CA 1
ATOM 1404 C C . ILE A 1 179 ? 3.061 -0.969 -20.127 1.00 97.44 179 ILE A C 1
ATOM 1406 O O . ILE A 1 179 ? 2.166 -1.275 -20.915 1.00 97.44 179 ILE A O 1
ATOM 1410 N N . LYS A 1 180 ? 2.961 0.090 -19.317 1.00 97.94 180 LYS A N 1
ATOM 1411 C CA . LYS A 1 180 ? 1.833 1.041 -19.312 1.00 97.94 180 LYS A CA 1
ATOM 1412 C C . LYS A 1 180 ? 2.191 2.418 -19.853 1.00 97.94 180 LYS A C 1
ATOM 1414 O O . LYS A 1 180 ? 1.287 3.127 -20.289 1.00 97.94 180 LYS A O 1
ATOM 1419 N N . ALA A 1 181 ? 3.473 2.767 -19.866 1.00 97.38 181 ALA A N 1
ATOM 1420 C CA . ALA A 1 181 ? 3.989 3.922 -20.585 1.00 97.38 181 ALA A CA 1
ATOM 1421 C C . ALA A 1 181 ? 5.217 3.523 -21.396 1.00 97.38 181 ALA A C 1
ATOM 1423 O O . ALA A 1 181 ? 6.134 2.918 -20.852 1.00 97.38 181 ALA A O 1
ATOM 1424 N N . LYS A 1 182 ? 5.246 3.864 -22.687 1.00 94.56 182 LYS A N 1
ATOM 1425 C CA . LYS A 1 182 ? 6.455 3.685 -23.502 1.00 94.56 182 LYS A CA 1
ATOM 1426 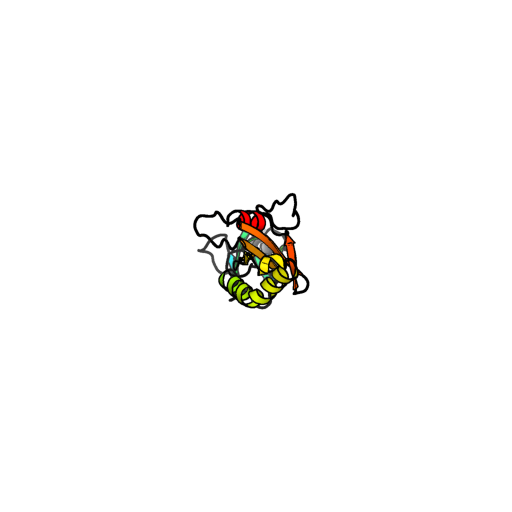C C . LYS A 1 182 ? 7.553 4.660 -23.043 1.00 94.56 182 LYS A C 1
ATOM 1428 O O . LYS A 1 182 ? 7.204 5.752 -22.585 1.00 94.56 182 LYS A O 1
ATOM 1433 N N . PRO A 1 183 ? 8.843 4.311 -23.213 1.00 94.56 183 PRO A N 1
ATOM 1434 C CA . PRO A 1 183 ? 9.955 5.210 -22.934 1.00 94.56 183 PRO A CA 1
ATOM 1435 C C . PRO A 1 183 ? 9.765 6.594 -23.562 1.00 94.56 183 PRO A C 1
ATOM 1437 O O . PRO A 1 183 ? 9.595 6.716 -24.776 1.00 94.56 183 PRO A O 1
ATOM 1440 N N . ALA A 1 184 ? 9.785 7.638 -22.736 1.00 94.12 184 ALA A N 1
ATOM 1441 C CA . ALA A 1 184 ? 9.706 9.027 -23.185 1.00 94.12 184 ALA A CA 1
ATOM 1442 C C . ALA A 1 184 ? 10.453 9.963 -22.227 1.00 94.12 184 ALA A C 1
ATOM 1444 O O . ALA A 1 184 ? 10.625 9.644 -21.052 1.00 94.12 184 ALA A O 1
ATOM 1445 N N . LEU A 1 185 ? 10.865 11.136 -22.714 1.00 93.19 185 LEU A N 1
ATOM 1446 C CA . LEU A 1 185 ? 11.546 12.141 -21.890 1.00 93.19 185 LEU A CA 1
ATOM 1447 C C . LEU A 1 185 ? 10.656 12.646 -20.747 1.00 93.19 185 LEU A C 1
ATOM 1449 O O . LEU A 1 185 ? 11.133 12.855 -19.642 1.00 93.19 185 LEU A O 1
ATOM 1453 N N . VAL A 1 186 ? 9.355 12.809 -20.978 1.00 95.50 186 VAL A N 1
ATOM 1454 C CA . VAL A 1 186 ? 8.396 13.214 -19.943 1.00 95.50 186 VAL A CA 1
ATOM 1455 C C . VAL A 1 186 ? 7.126 12.395 -20.111 1.00 95.50 186 VAL A C 1
ATOM 1457 O O . VAL A 1 186 ? 6.624 12.246 -21.226 1.00 95.50 186 VAL A O 1
ATOM 1460 N N . LEU A 1 187 ? 6.597 11.876 -19.005 1.00 96.31 187 LEU A N 1
ATOM 1461 C CA . LEU A 1 187 ? 5.320 11.165 -18.985 1.00 96.31 187 LEU A CA 1
ATOM 1462 C C . LEU A 1 187 ? 4.205 12.104 -18.523 1.00 96.31 187 LEU A C 1
ATOM 1464 O O . LEU A 1 187 ? 4.325 12.740 -17.478 1.00 96.31 187 LEU A O 1
ATOM 1468 N N . SER A 1 188 ? 3.113 12.202 -19.280 1.00 95.81 188 SER A N 1
ATOM 1469 C CA . SER A 1 188 ? 1.990 13.083 -18.947 1.00 95.81 188 SER A CA 1
ATOM 1470 C C . SER A 1 188 ? 0.739 12.282 -18.585 1.00 95.81 188 SER A C 1
ATOM 1472 O O . SER A 1 188 ? 0.473 11.227 -19.160 1.00 95.81 188 SER A O 1
ATOM 1474 N N . SER A 1 189 ? -0.072 12.803 -17.662 1.00 95.81 189 SER A N 1
ATOM 1475 C CA . SER A 1 189 ? -1.372 12.203 -17.326 1.00 95.81 189 SER A CA 1
ATOM 1476 C C . SER A 1 189 ? -2.391 12.327 -18.461 1.00 95.81 189 SER A C 1
ATOM 1478 O O . SER A 1 189 ? -3.384 11.607 -18.474 1.00 95.81 189 SER A O 1
ATOM 1480 N N . LYS A 1 190 ? -2.147 13.218 -19.431 1.00 95.88 190 LYS A N 1
ATOM 1481 C CA . LYS A 1 190 ? -2.956 13.331 -20.647 1.00 95.88 190 LYS A CA 1
ATOM 1482 C C . LYS A 1 190 ? -2.750 12.120 -21.557 1.00 95.88 190 LYS A C 1
ATOM 1484 O O . LYS A 1 190 ? -3.721 11.610 -22.105 1.00 95.88 190 LYS A O 1
ATOM 1489 N N . ASP A 1 191 ? -1.504 11.672 -21.699 1.00 96.31 191 ASP A N 1
ATOM 1490 C CA . ASP A 1 191 ? -1.150 10.543 -22.567 1.00 96.31 191 ASP A CA 1
ATOM 1491 C C . ASP A 1 191 ? -1.317 9.192 -21.854 1.00 96.31 191 ASP A C 1
ATOM 1493 O O . ASP A 1 191 ? -1.583 8.181 -22.502 1.00 96.31 191 ASP A O 1
ATOM 1497 N N . TYR A 1 192 ? -1.197 9.175 -20.520 1.00 97.00 192 TYR A N 1
ATOM 1498 C CA . TYR A 1 192 ? -1.307 7.970 -19.693 1.00 97.00 192 TYR A CA 1
ATOM 1499 C C . TYR A 1 192 ? -2.265 8.158 -18.499 1.00 97.00 192 TYR A C 1
ATOM 1501 O O . TYR A 1 192 ? -1.833 8.092 -17.345 1.00 97.00 192 TYR A O 1
ATOM 1509 N N . PRO A 1 193 ? -3.573 8.376 -18.736 1.00 96.69 193 PRO A N 1
ATOM 1510 C CA . PRO A 1 193 ? -4.550 8.673 -17.681 1.00 96.69 193 PRO A CA 1
ATOM 1511 C C . PRO A 1 193 ? -4.773 7.523 -16.687 1.00 96.69 193 PRO A C 1
ATOM 1513 O O . PRO A 1 193 ? -5.266 7.748 -15.586 1.00 96.69 193 PRO A O 1
ATOM 1516 N N . GLN A 1 194 ? -4.415 6.292 -17.059 1.00 95.69 194 GLN A N 1
ATOM 1517 C CA . GLN A 1 194 ? -4.495 5.113 -16.194 1.00 95.69 194 GLN A CA 1
ATOM 1518 C C . GLN A 1 194 ? -3.381 5.030 -15.142 1.00 95.69 194 GLN A C 1
ATOM 1520 O O . GLN A 1 194 ? -3.451 4.169 -14.265 1.00 95.69 194 GLN A O 1
ATOM 1525 N N . ILE A 1 195 ? -2.324 5.838 -15.270 1.00 97.12 195 ILE A N 1
ATOM 1526 C CA . ILE A 1 195 ? -1.191 5.821 -14.344 1.00 97.12 195 ILE A CA 1
ATOM 1527 C C . ILE A 1 195 ? -1.459 6.849 -13.240 1.00 97.12 195 ILE A C 1
ATOM 1529 O O . ILE A 1 195 ? -1.740 8.009 -13.560 1.00 97.12 195 ILE A O 1
ATOM 1533 N N . PRO A 1 196 ? -1.350 6.464 -11.956 1.00 97.12 196 PRO A N 1
ATOM 1534 C CA . PRO A 1 196 ? -1.463 7.396 -10.844 1.00 97.12 196 PRO A CA 1
ATOM 1535 C C . PRO A 1 196 ? -0.568 8.634 -11.022 1.00 97.12 196 PRO A C 1
ATOM 1537 O O . PRO A 1 196 ? 0.605 8.553 -11.402 1.00 97.12 196 PRO A O 1
ATOM 1540 N N . VAL A 1 197 ? -1.147 9.815 -10.790 1.00 96.69 197 VAL A N 1
ATOM 1541 C CA . VAL A 1 197 ? -0.500 11.112 -11.068 1.00 96.69 197 VAL A CA 1
ATOM 1542 C C . VAL A 1 197 ? 0.748 11.323 -10.210 1.00 96.69 197 VAL A C 1
ATOM 1544 O O . VAL A 1 197 ? 1.708 11.959 -10.643 1.00 96.69 197 VAL A O 1
ATOM 1547 N N . ASP A 1 198 ? 0.743 10.803 -8.992 1.00 96.06 198 ASP A N 1
ATOM 1548 C CA . ASP A 1 198 ? 1.871 10.807 -8.070 1.00 96.06 198 ASP A CA 1
ATOM 1549 C C . ASP A 1 198 ? 3.061 10.002 -8.607 1.00 96.06 198 ASP A C 1
ATOM 1551 O O . ASP A 1 198 ? 4.175 10.526 -8.562 1.00 96.06 198 ASP A O 1
ATOM 1555 N N 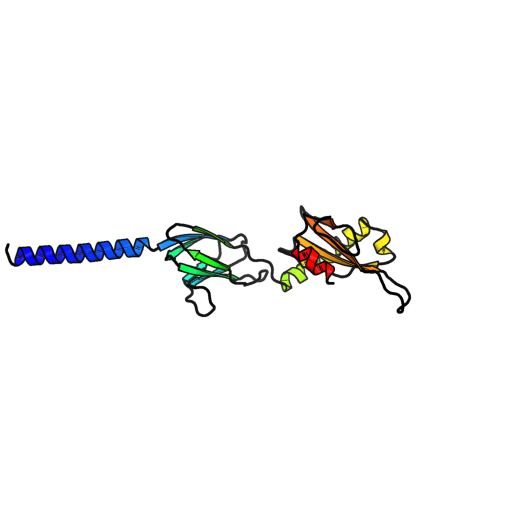. ILE A 1 199 ? 2.829 8.828 -9.209 1.00 96.75 199 ILE A N 1
ATOM 1556 C CA . ILE A 1 199 ? 3.875 8.030 -9.875 1.00 96.75 199 ILE A CA 1
ATOM 1557 C C . ILE A 1 199 ? 4.467 8.812 -11.052 1.00 96.75 199 ILE A C 1
ATOM 1559 O O . ILE A 1 199 ? 5.686 8.955 -11.150 1.00 96.75 199 ILE A O 1
ATOM 1563 N N . LEU A 1 200 ? 3.616 9.382 -11.917 1.00 97.19 200 LEU A N 1
ATOM 1564 C CA . LEU A 1 200 ? 4.060 10.203 -13.053 1.00 97.19 200 LEU A CA 1
ATOM 1565 C C . LEU A 1 200 ? 4.889 11.412 -12.595 1.00 97.19 200 LEU A C 1
ATOM 1567 O O . LEU A 1 200 ? 5.916 11.744 -13.188 1.00 97.19 200 LEU A O 1
ATOM 1571 N N . ARG A 1 201 ? 4.451 12.084 -11.528 1.00 96.50 201 ARG A N 1
ATOM 1572 C CA . ARG A 1 201 ? 5.149 13.244 -10.966 1.00 96.50 201 ARG A CA 1
ATOM 1573 C C . ARG A 1 201 ? 6.486 12.859 -10.342 1.00 96.50 201 ARG A C 1
ATOM 1575 O O . ARG A 1 201 ? 7.433 13.628 -10.482 1.00 96.50 201 ARG A O 1
ATOM 1582 N N . ASP A 1 202 ? 6.550 11.736 -9.633 1.00 96.19 202 ASP A N 1
ATOM 1583 C CA . ASP A 1 202 ? 7.779 11.269 -8.992 1.00 96.19 202 ASP A CA 1
ATOM 1584 C C . ASP A 1 202 ? 8.830 10.890 -10.039 1.00 96.19 202 ASP A C 1
ATOM 1586 O O . ASP A 1 202 ? 9.930 11.442 -10.026 1.00 96.19 202 ASP A O 1
ATOM 1590 N N . ILE A 1 203 ? 8.470 10.059 -11.024 1.00 96.06 203 ILE A N 1
ATOM 1591 C CA . ILE A 1 203 ? 9.431 9.598 -12.034 1.00 96.06 203 ILE A CA 1
ATOM 1592 C C . ILE A 1 203 ? 9.933 10.727 -12.945 1.00 96.06 203 ILE A C 1
ATOM 1594 O O . ILE A 1 203 ? 11.097 10.733 -13.334 1.00 96.06 203 ILE A O 1
ATOM 1598 N N . ASN A 1 204 ? 9.106 11.737 -13.239 1.00 95.81 204 ASN A N 1
ATOM 1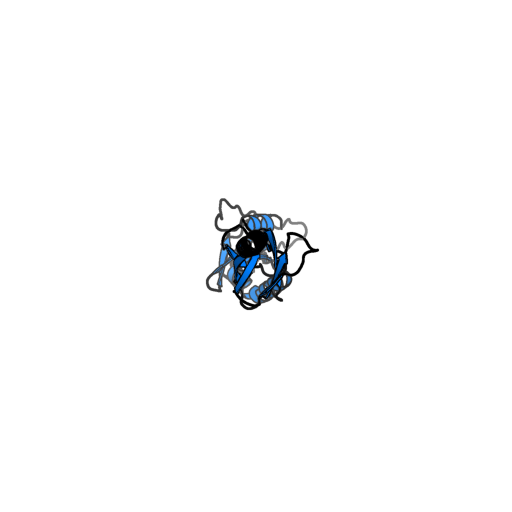599 C CA . ASN A 1 204 ? 9.528 12.913 -14.013 1.00 95.81 204 ASN A CA 1
ATOM 1600 C C . ASN A 1 204 ? 10.537 13.818 -13.282 1.00 95.81 204 ASN A C 1
ATOM 1602 O O . ASN A 1 204 ? 11.109 14.707 -13.908 1.00 95.81 204 ASN A O 1
ATOM 1606 N N . ARG A 1 205 ? 10.736 13.634 -11.970 1.00 93.38 205 ARG A N 1
ATOM 1607 C CA . ARG A 1 205 ? 11.714 14.386 -11.164 1.00 93.38 205 ARG A CA 1
ATOM 1608 C C . ARG A 1 205 ? 13.034 13.642 -10.959 1.00 93.38 205 ARG A C 1
ATOM 1610 O O . ARG A 1 205 ? 13.958 14.231 -10.403 1.00 93.38 205 ARG A O 1
ATOM 1617 N N . LYS A 1 206 ? 13.090 12.366 -11.339 1.00 86.19 206 LYS A N 1
ATOM 1618 C CA . LYS A 1 206 ? 14.304 11.540 -11.353 1.00 86.19 206 LYS A CA 1
ATOM 1619 C C . LYS A 1 206 ? 15.052 11.774 -12.651 1.00 86.19 206 LYS A C 1
ATOM 1621 O O . LYS A 1 206 ? 16.295 11.822 -12.608 1.00 86.19 206 LYS A O 1
#

Foldseek 3Di:
DDPVVVVVVVVVVVVVVVVVVVVVVLL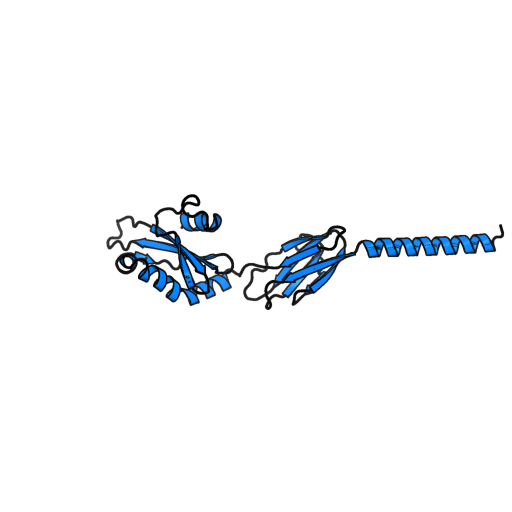QWAKEWEAEPDQQKKKWKFADDDDPTDTPDIDNHTDIDTDGFHKMWIFIDGPFFDRDIDIDTDDSYYYYDYDDTWTDQVNQVVVLVVCVVQVVVQLCVVPVVLVPFWDWDSFGADTNSFKTKTWTWGRDVDPPDDTQIWIWMWGQDPNHTDTQGDTDSADDCVVRVVDPPVSRVVNNVD

Radius of gyration: 28.51 Å; chains: 1; bounding box: 83×28×84 Å